Protein AF-A0A6N8SE47-F1 (afdb_monomer)

Foldseek 3Di:
DVVVVVVVVVVVVVVVVVVCCCVLPVVQLCVQLVVLLVVLCVVLPVPQDPVLSVLLSVLLSLLLNLLLCQQQDPDPVSVVVSVVVVVVSLVVVVVVVVVPDDPVVLVVLVVVLVVVVVPDPDPVNVVSVVVNVCVVVSVVVSSVSSVVSSNSSSNSSNVSNNVVNVVVVVVVVVVVVVVVCCVPPVVLVVVQVVCVVVVHDRPPPVPPPPPPPPPPDDDD

pLDDT: mean 82.0, std 12.65, range [51.78, 97.0]

Structure (mmCIF, N/CA/C/O backbone):
data_AF-A0A6N8SE47-F1
#
_entry.id   AF-A0A6N8SE47-F1
#
loop_
_atom_site.group_PDB
_atom_site.id
_atom_site.type_symbol
_atom_site.label_atom_id
_atom_site.label_alt_id
_atom_site.label_comp_id
_atom_site.label_asym_id
_atom_site.label_entity_id
_atom_site.label_seq_id
_atom_site.pdbx_PDB_ins_code
_atom_site.Cartn_x
_atom_site.Cartn_y
_atom_site.Cartn_z
_atom_site.occupancy
_atom_site.B_iso_or_equiv
_atom_site.auth_seq_id
_atom_site.auth_comp_id
_atom_site.auth_asym_id
_atom_site.auth_atom_id
_atom_site.pdbx_PDB_model_num
ATOM 1 N N . MET A 1 1 ? -10.842 -2.106 -44.812 1.00 69.75 1 MET A N 1
ATOM 2 C CA . MET A 1 1 ? -10.343 -3.120 -43.854 1.00 69.75 1 MET A CA 1
ATOM 3 C C . MET A 1 1 ? -9.525 -2.522 -42.703 1.00 69.75 1 MET A C 1
ATOM 5 O O . MET A 1 1 ? -9.691 -3.008 -41.597 1.00 69.75 1 MET A O 1
ATOM 9 N N . GLY A 1 2 ? -8.744 -1.445 -42.889 1.00 84.25 2 GLY A N 1
ATOM 10 C CA . GLY A 1 2 ? -7.899 -0.879 -41.813 1.00 84.25 2 GLY A CA 1
ATOM 11 C C . GLY A 1 2 ? -8.610 -0.275 -40.585 1.00 84.25 2 GLY A C 1
ATOM 12 O O . GLY A 1 2 ? -8.039 -0.243 -39.502 1.00 84.25 2 GLY A O 1
ATOM 13 N N . ALA A 1 3 ? -9.867 0.170 -40.702 1.00 84.25 3 ALA A N 1
ATOM 14 C CA . ALA A 1 3 ? -10.599 0.722 -39.553 1.00 84.25 3 ALA A CA 1
ATOM 15 C C . ALA A 1 3 ? -10.994 -0.354 -38.521 1.00 84.25 3 ALA A C 1
ATOM 17 O O . ALA A 1 3 ? -11.006 -0.093 -37.323 1.00 84.25 3 ALA A O 1
ATOM 18 N N . VAL A 1 4 ? -11.282 -1.578 -38.978 1.00 88.44 4 VAL A N 1
ATOM 19 C CA . VAL A 1 4 ? -11.679 -2.686 -38.094 1.00 88.44 4 VAL A CA 1
ATOM 20 C C . VAL A 1 4 ? -10.472 -3.218 -37.321 1.00 88.44 4 VAL A C 1
ATOM 22 O O . VAL A 1 4 ? -10.585 -3.486 -36.129 1.00 88.44 4 VAL A O 1
ATOM 25 N N . THR A 1 5 ? -9.301 -3.306 -37.959 1.00 92.19 5 THR A N 1
ATOM 26 C CA . THR A 1 5 ? -8.062 -3.734 -37.292 1.00 92.19 5 THR A CA 1
ATOM 27 C C . THR A 1 5 ? -7.628 -2.743 -36.211 1.00 92.19 5 THR A C 1
ATOM 29 O O . THR A 1 5 ? -7.292 -3.170 -35.113 1.00 92.19 5 THR A O 1
ATOM 32 N N . SER A 1 6 ? -7.755 -1.433 -36.455 1.00 91.81 6 SER A N 1
ATOM 33 C CA . SER A 1 6 ? -7.423 -0.399 -35.461 1.00 91.81 6 SER A CA 1
ATOM 34 C C . SER A 1 6 ? -8.305 -0.457 -34.202 1.00 91.81 6 SER A C 1
ATOM 36 O O . SER A 1 6 ? -7.800 -0.315 -33.089 1.00 91.81 6 SER A O 1
ATOM 38 N N . ILE A 1 7 ? -9.610 -0.723 -34.348 1.00 91.19 7 ILE A N 1
ATOM 39 C CA . ILE A 1 7 ? -10.525 -0.864 -33.199 1.00 91.19 7 ILE A CA 1
ATOM 40 C C . ILE A 1 7 ? -10.167 -2.103 -32.368 1.00 91.19 7 ILE A C 1
ATOM 42 O O . ILE A 1 7 ? -10.170 -2.048 -31.138 1.00 91.19 7 ILE A O 1
ATOM 46 N N . ILE A 1 8 ? -9.836 -3.212 -33.033 1.00 90.94 8 ILE A N 1
ATOM 47 C CA . ILE A 1 8 ? -9.448 -4.457 -32.363 1.00 90.94 8 ILE A CA 1
ATOM 48 C C . ILE A 1 8 ? -8.118 -4.274 -31.614 1.00 90.94 8 ILE A C 1
ATOM 50 O O . ILE A 1 8 ? -8.021 -4.670 -30.454 1.00 90.94 8 ILE A O 1
ATOM 54 N N . GLU A 1 9 ? -7.123 -3.614 -32.213 1.00 91.56 9 GLU A N 1
ATOM 55 C CA . GLU A 1 9 ? -5.844 -3.294 -31.556 1.00 91.56 9 GLU A CA 1
ATOM 56 C C . GLU A 1 9 ? -6.026 -2.396 -30.326 1.00 91.56 9 GLU A C 1
ATOM 58 O O . GLU A 1 9 ? -5.458 -2.675 -29.269 1.00 91.56 9 GLU A O 1
ATOM 63 N N . MET A 1 10 ? -6.875 -1.366 -30.419 1.00 91.62 10 MET A N 1
ATOM 64 C CA . MET A 1 10 ? -7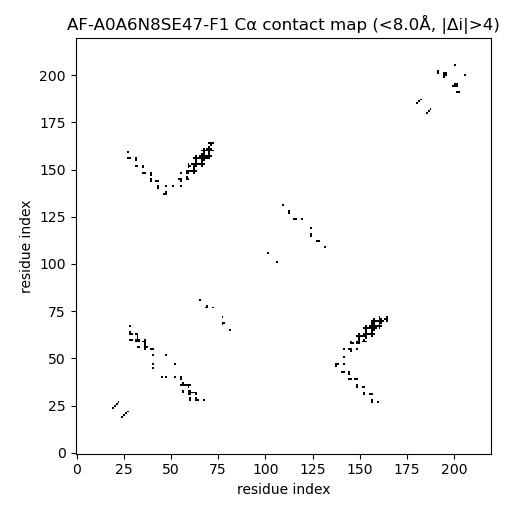.171 -0.480 -29.290 1.00 91.62 10 MET A CA 1
ATOM 65 C C . MET A 1 10 ? -7.869 -1.228 -28.143 1.00 91.62 10 MET A C 1
ATOM 67 O O . MET A 1 10 ? -7.509 -1.048 -26.978 1.00 91.62 10 MET A O 1
ATOM 71 N N . ALA A 1 11 ? -8.826 -2.106 -28.461 1.00 91.81 11 ALA A N 1
ATOM 72 C CA . ALA A 1 11 ? -9.521 -2.921 -27.466 1.00 91.81 11 ALA A CA 1
ATOM 73 C C . ALA A 1 11 ? -8.579 -3.924 -26.773 1.00 91.81 11 ALA A C 1
ATOM 75 O O . ALA A 1 11 ? -8.633 -4.077 -25.550 1.00 91.81 11 ALA A O 1
ATOM 76 N N . MET A 1 12 ? -7.683 -4.571 -27.529 1.00 92.81 12 MET A N 1
ATOM 77 C CA . MET A 1 12 ? -6.687 -5.496 -26.974 1.00 92.81 12 MET A CA 1
ATOM 78 C C . MET A 1 12 ? -5.664 -4.773 -26.087 1.00 92.81 12 MET A C 1
ATOM 80 O O . MET A 1 12 ? -5.365 -5.250 -24.990 1.00 92.81 12 MET A O 1
ATOM 84 N N . GLY A 1 13 ? -5.180 -3.601 -26.514 1.00 91.81 13 GLY A N 1
ATOM 85 C CA . GLY A 1 13 ? -4.266 -2.777 -25.721 1.00 91.81 13 GLY A CA 1
ATOM 86 C C . GLY A 1 13 ? -4.893 -2.333 -24.398 1.00 91.81 13 GLY A C 1
ATOM 87 O O . GLY A 1 13 ? -4.301 -2.514 -23.333 1.00 91.81 13 GLY A O 1
ATOM 88 N N . PHE A 1 14 ? -6.133 -1.835 -24.439 1.00 94.25 14 PHE A N 1
ATOM 89 C CA . PHE A 1 14 ? -6.861 -1.436 -23.233 1.00 94.25 14 PHE A CA 1
ATOM 90 C C . PHE A 1 14 ? -7.034 -2.598 -22.244 1.00 94.25 14 PHE A C 1
ATOM 92 O O . PHE A 1 14 ? -6.773 -2.433 -21.051 1.00 94.25 14 PHE A O 1
ATOM 99 N N . GLY A 1 15 ? -7.411 -3.786 -22.732 1.00 92.25 15 GLY A N 1
ATOM 100 C CA . GLY A 1 15 ? -7.564 -4.976 -21.893 1.00 92.25 15 GLY A CA 1
ATOM 101 C C . GLY A 1 15 ? -6.274 -5.360 -21.161 1.00 92.25 15 GLY A C 1
ATOM 102 O O . GLY A 1 15 ? -6.310 -5.669 -19.969 1.00 92.25 15 GLY A O 1
ATOM 103 N N . HIS A 1 16 ? -5.125 -5.274 -21.835 1.00 93.19 16 HIS A N 1
ATOM 104 C CA . HIS A 1 16 ? -3.832 -5.573 -21.223 1.00 93.19 16 HIS A CA 1
ATOM 105 C C . HIS A 1 16 ? -3.448 -4.558 -20.134 1.00 93.19 16 HIS A C 1
ATOM 107 O O . HIS A 1 16 ? -3.048 -4.955 -19.038 1.00 93.19 16 HIS A O 1
ATOM 113 N N . HIS A 1 17 ? -3.628 -3.257 -20.386 1.00 91.12 17 HIS A N 1
ATOM 114 C CA . HIS A 1 17 ? -3.358 -2.213 -19.389 1.00 91.12 17 HIS A CA 1
ATOM 115 C C . HIS A 1 17 ? -4.287 -2.309 -18.175 1.00 91.12 17 HIS A C 1
ATOM 117 O O . HIS A 1 17 ? -3.843 -2.146 -17.035 1.00 91.12 17 HIS A O 1
ATOM 123 N N . LEU A 1 18 ? -5.564 -2.627 -18.397 1.00 92.69 18 LEU A N 1
ATOM 124 C CA . LEU A 1 18 ? -6.526 -2.819 -17.318 1.00 92.69 18 LEU A CA 1
ATOM 125 C C . LEU A 1 18 ? -6.151 -4.030 -16.456 1.00 92.69 18 LEU A C 1
ATOM 127 O O . LEU A 1 18 ? -6.065 -3.908 -15.238 1.00 92.69 18 LEU A O 1
ATOM 131 N N . MET A 1 19 ? -5.867 -5.178 -17.074 1.00 93.50 19 MET A N 1
ATOM 132 C CA . MET A 1 19 ? -5.462 -6.382 -16.344 1.00 93.50 19 MET A CA 1
ATOM 133 C C . MET A 1 19 ? -4.156 -6.152 -15.585 1.00 93.50 19 MET A C 1
ATOM 135 O O . MET A 1 19 ? -4.075 -6.450 -14.398 1.00 93.50 19 MET A O 1
ATOM 139 N N . SER A 1 20 ? -3.160 -5.543 -16.224 1.00 90.25 20 SER A N 1
ATOM 140 C CA . SER A 1 20 ? -1.891 -5.208 -15.578 1.00 90.25 20 SER A CA 1
ATOM 141 C C . SER A 1 20 ? -2.097 -4.283 -14.369 1.00 90.25 20 SER A C 1
ATOM 143 O O . SER A 1 20 ? -1.653 -4.594 -13.267 1.00 90.25 20 SER A O 1
ATOM 145 N N . SER A 1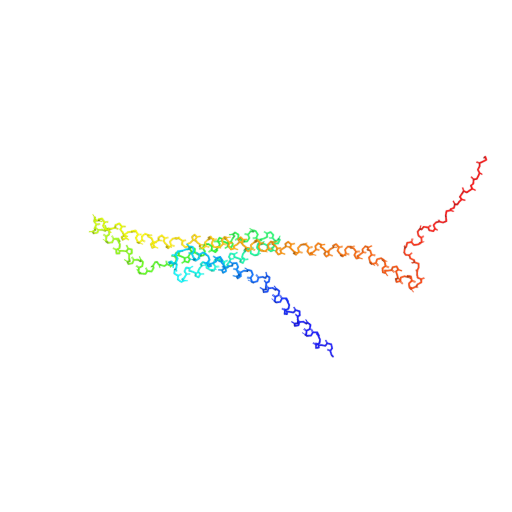 21 ? -2.867 -3.199 -14.512 1.00 87.75 21 SER A N 1
ATOM 146 C CA . SER A 1 21 ? -3.135 -2.285 -13.390 1.00 87.75 21 SER A CA 1
ATOM 147 C C . SER A 1 21 ? -3.929 -2.941 -12.251 1.00 87.75 21 SER A C 1
ATOM 149 O O . SER A 1 21 ? -3.653 -2.680 -11.078 1.00 87.75 21 SER A O 1
ATOM 151 N N . LEU A 1 22 ? -4.857 -3.849 -12.564 1.00 91.81 22 LEU A N 1
ATOM 152 C CA . LEU A 1 22 ? -5.600 -4.615 -11.564 1.00 91.81 22 LEU A CA 1
ATOM 153 C C . LEU A 1 22 ? -4.685 -5.584 -10.792 1.00 91.81 22 LEU A C 1
ATOM 155 O O . LEU A 1 22 ? -4.727 -5.620 -9.563 1.00 91.81 22 LEU A O 1
ATOM 159 N N . PHE A 1 23 ? -3.844 -6.351 -11.493 1.00 93.00 23 PHE A N 1
ATOM 160 C CA . PHE A 1 23 ? -2.990 -7.374 -10.880 1.00 93.00 23 PHE A CA 1
ATOM 161 C C . PHE A 1 23 ? -1.761 -6.797 -10.174 1.00 93.00 23 PHE A C 1
ATOM 163 O O . PHE A 1 23 ? -1.394 -7.287 -9.111 1.00 93.00 23 PHE A O 1
ATOM 170 N N . PHE A 1 24 ? -1.136 -5.753 -10.714 1.00 87.19 24 PHE A N 1
ATOM 171 C CA . PHE A 1 24 ? 0.042 -5.144 -10.090 1.00 87.19 24 PHE A CA 1
ATOM 172 C C . PHE A 1 24 ? -0.317 -4.046 -9.083 1.00 87.19 24 PHE A C 1
ATOM 174 O O . PHE A 1 24 ? 0.442 -3.801 -8.151 1.00 87.19 24 PHE A O 1
ATOM 181 N N . GLY A 1 25 ? -1.480 -3.404 -9.229 1.00 88.44 25 GLY A N 1
ATOM 182 C CA . GLY A 1 25 ? -1.944 -2.355 -8.319 1.00 88.44 25 GLY A CA 1
ATOM 183 C C . GLY A 1 25 ? -2.896 -2.866 -7.239 1.00 88.44 25 GLY A C 1
ATOM 184 O O . GLY A 1 25 ? -2.591 -2.805 -6.051 1.00 88.44 25 GLY A O 1
ATOM 185 N N . LEU A 1 26 ? -4.071 -3.361 -7.636 1.00 92.44 26 LEU A N 1
ATOM 186 C CA . LEU A 1 26 ? -5.162 -3.662 -6.700 1.00 92.44 26 LEU A CA 1
ATOM 187 C C . LEU A 1 26 ? -4.959 -4.980 -5.942 1.00 92.44 26 LEU A C 1
ATOM 189 O O . LEU A 1 26 ? -5.190 -5.036 -4.734 1.00 92.44 26 LEU A O 1
ATOM 193 N N . LEU A 1 27 ? -4.527 -6.038 -6.632 1.00 94.56 27 LEU A N 1
ATOM 194 C CA . LEU A 1 27 ? -4.321 -7.360 -6.037 1.00 94.56 27 LEU A CA 1
ATOM 195 C C . LEU A 1 27 ? -3.431 -7.329 -4.777 1.00 94.56 27 LEU A C 1
ATOM 197 O O . LEU A 1 27 ? -3.880 -7.844 -3.752 1.00 94.56 27 LEU A O 1
ATOM 201 N N . PRO A 1 28 ? -2.223 -6.725 -4.774 1.00 93.44 28 PRO A N 1
ATOM 202 C CA . PRO A 1 28 ? -1.386 -6.697 -3.575 1.00 93.44 28 PRO A CA 1
ATOM 203 C C . PRO A 1 28 ? -2.048 -5.934 -2.424 1.00 93.44 28 PRO A C 1
ATOM 205 O O . PRO A 1 28 ? -1.946 -6.372 -1.282 1.00 93.44 28 PRO A O 1
ATOM 208 N N . ILE A 1 29 ? -2.786 -4.852 -2.702 1.00 94.44 29 ILE A N 1
ATOM 209 C CA . ILE A 1 29 ? -3.534 -4.109 -1.674 1.00 94.44 29 ILE A CA 1
ATOM 210 C C . ILE A 1 29 ? -4.568 -5.018 -1.014 1.00 94.44 29 ILE A C 1
ATOM 212 O O . ILE A 1 29 ? -4.652 -5.070 0.212 1.00 94.44 29 ILE A O 1
ATOM 216 N N . VAL A 1 30 ? -5.341 -5.748 -1.821 1.00 95.56 30 VAL A N 1
ATOM 217 C CA . VAL A 1 30 ? -6.377 -6.659 -1.326 1.00 95.56 30 VAL A CA 1
ATOM 218 C C . VAL A 1 30 ? -5.747 -7.804 -0.536 1.00 95.56 30 VAL A C 1
ATOM 220 O O . VAL A 1 30 ? -6.193 -8.089 0.571 1.00 95.56 30 VAL A O 1
ATOM 223 N N . VAL A 1 31 ? -4.684 -8.424 -1.051 1.00 96.75 31 VAL A N 1
ATOM 224 C CA . VAL A 1 31 ? -4.007 -9.544 -0.382 1.00 96.75 31 VAL A CA 1
ATOM 225 C C . VAL A 1 31 ? -3.391 -9.099 0.944 1.00 96.75 31 VAL A C 1
ATOM 227 O O . VAL A 1 31 ? -3.659 -9.719 1.972 1.00 96.75 31 VAL A O 1
ATOM 230 N N . ILE A 1 32 ? -2.618 -8.011 0.960 1.00 94.75 32 ILE A N 1
ATOM 231 C CA . ILE A 1 32 ? -1.961 -7.491 2.169 1.00 94.75 32 ILE A CA 1
ATOM 232 C C . ILE A 1 32 ? -3.011 -7.010 3.177 1.00 94.75 32 ILE A C 1
ATOM 234 O O . ILE A 1 32 ? -2.978 -7.406 4.343 1.00 94.75 32 ILE A O 1
ATOM 238 N N . GLY A 1 33 ? -3.976 -6.205 2.723 1.00 93.75 33 GLY A N 1
ATOM 239 C CA . GLY A 1 33 ? -5.024 -5.634 3.564 1.00 93.75 33 GLY A CA 1
ATOM 240 C C . GLY A 1 33 ? -5.917 -6.697 4.203 1.00 93.75 33 GLY A C 1
ATOM 241 O O . GLY A 1 33 ? -6.150 -6.650 5.410 1.00 93.75 33 GLY A O 1
ATOM 242 N N . LEU A 1 34 ? -6.372 -7.695 3.437 1.00 95.62 34 LEU A N 1
ATOM 243 C CA . LEU A 1 34 ? -7.190 -8.783 3.981 1.00 95.62 34 LEU A CA 1
ATOM 244 C C . LEU A 1 34 ? -6.388 -9.704 4.901 1.00 95.62 34 LEU A C 1
ATOM 246 O O . LEU A 1 34 ? -6.903 -10.087 5.948 1.00 95.62 34 LEU A O 1
ATOM 250 N N . SER A 1 35 ? -5.136 -10.027 4.563 1.00 96.38 35 SER A N 1
ATOM 251 C CA . SER A 1 35 ? -4.297 -10.902 5.397 1.00 96.38 35 SER A CA 1
ATOM 252 C C . SER A 1 35 ? -4.015 -10.275 6.761 1.00 96.38 35 SER A C 1
ATOM 254 O O . SER A 1 35 ? -4.169 -10.923 7.797 1.00 96.38 35 SER A O 1
ATOM 256 N N . ILE A 1 36 ? -3.650 -8.991 6.773 1.00 94.50 36 ILE A N 1
ATOM 257 C CA . ILE A 1 36 ? -3.326 -8.265 8.005 1.00 94.50 36 ILE A CA 1
ATOM 258 C C . ILE A 1 36 ? -4.592 -7.918 8.780 1.00 94.50 36 ILE A C 1
ATOM 260 O O . ILE A 1 36 ? -4.606 -8.065 9.999 1.00 94.50 36 ILE A O 1
ATOM 264 N N . GLY A 1 37 ? -5.673 -7.530 8.099 1.00 93.19 37 GLY A N 1
ATOM 265 C CA . GLY A 1 37 ? -6.972 -7.313 8.732 1.00 93.19 37 GLY A CA 1
ATOM 266 C C . GLY A 1 37 ? -7.485 -8.580 9.417 1.00 93.19 37 GLY A C 1
ATOM 267 O O . GLY A 1 37 ? -7.883 -8.539 10.580 1.00 93.19 37 GLY A O 1
ATOM 268 N N . TRP A 1 38 ? -7.400 -9.728 8.740 1.00 94.44 38 TRP A N 1
ATOM 269 C CA . TRP A 1 38 ? -7.762 -11.024 9.312 1.00 94.44 38 TRP A CA 1
ATOM 270 C C . TRP A 1 38 ? -6.904 -11.377 10.533 1.00 94.44 38 TRP A C 1
ATOM 272 O O . TRP A 1 38 ? -7.450 -11.754 11.574 1.00 94.44 38 TRP A O 1
ATOM 282 N N . LEU A 1 39 ? -5.582 -11.198 10.442 1.00 93.38 39 LEU A N 1
ATOM 283 C CA . LEU A 1 39 ? -4.663 -11.440 11.556 1.00 93.38 39 LEU A CA 1
ATOM 284 C C . LEU A 1 39 ? -4.964 -10.522 12.750 1.00 93.38 39 LEU A C 1
ATOM 286 O O . LEU A 1 39 ? -5.047 -10.997 13.881 1.00 93.38 39 LEU A O 1
ATOM 290 N N . ALA A 1 40 ? -5.189 -9.230 12.508 1.00 90.44 40 ALA A N 1
ATOM 291 C CA . ALA A 1 40 ? -5.509 -8.254 13.545 1.00 90.44 40 ALA A CA 1
ATOM 292 C C . ALA A 1 40 ? -6.838 -8.571 14.247 1.00 90.44 40 ALA A C 1
ATOM 294 O O . ALA A 1 40 ? -6.913 -8.504 15.471 1.00 90.44 40 ALA A O 1
ATOM 295 N N . ILE A 1 41 ? -7.865 -9.000 13.503 1.00 90.31 41 ILE A N 1
ATOM 296 C CA . ILE A 1 41 ? -9.143 -9.454 14.078 1.00 90.31 41 ILE A CA 1
ATOM 297 C C . ILE A 1 41 ? -8.943 -10.694 14.961 1.00 90.31 41 ILE A C 1
ATOM 299 O O . ILE A 1 41 ? -9.542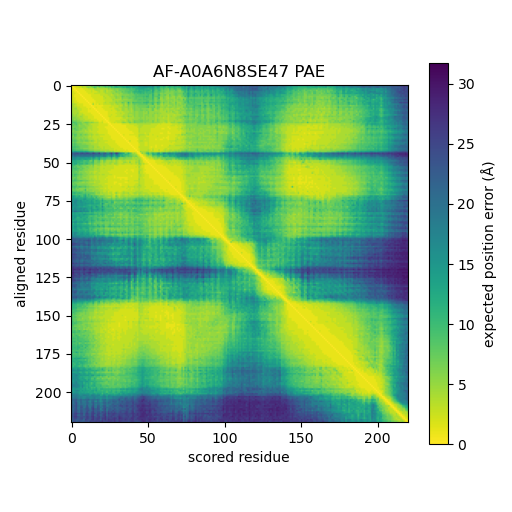 -10.796 16.031 1.00 90.31 41 ILE A O 1
ATOM 303 N N . ARG A 1 42 ? -8.097 -11.640 14.532 1.00 90.12 42 ARG A N 1
ATOM 304 C CA . ARG A 1 42 ? -7.752 -12.839 15.313 1.00 90.12 42 ARG A CA 1
ATOM 305 C C . ARG A 1 42 ? -7.009 -12.492 16.603 1.00 90.12 42 ARG A C 1
ATOM 307 O O . ARG A 1 42 ? -7.294 -13.095 17.634 1.00 90.12 42 ARG A O 1
ATOM 314 N N . LEU A 1 43 ? -6.078 -11.540 16.539 1.00 86.38 43 LEU A N 1
ATOM 315 C CA . LEU A 1 43 ? -5.288 -11.085 17.686 1.00 86.38 43 LEU A CA 1
ATOM 316 C C . LEU A 1 43 ? -6.105 -10.235 18.666 1.00 86.38 43 LEU A C 1
ATOM 318 O O . LEU A 1 43 ? -5.866 -10.316 19.865 1.00 86.38 43 LEU A O 1
ATOM 322 N N . ALA A 1 44 ? -7.124 -9.513 18.193 1.00 82.62 44 ALA A N 1
ATOM 323 C CA . ALA A 1 44 ? -8.083 -8.781 19.028 1.00 82.62 44 ALA A CA 1
ATOM 324 C C . ALA A 1 44 ? -9.078 -9.694 19.795 1.00 82.62 44 ALA A C 1
ATOM 326 O O . ALA A 1 44 ? -10.148 -9.254 20.207 1.00 82.62 44 ALA A O 1
ATOM 327 N N . ALA A 1 45 ? -8.731 -10.973 19.984 1.00 62.12 45 ALA A N 1
ATOM 328 C CA . ALA A 1 45 ? -9.357 -11.916 20.912 1.00 62.12 45 ALA A CA 1
ATOM 329 C C . ALA A 1 45 ? -10.881 -12.121 20.769 1.00 62.12 45 ALA A C 1
ATOM 331 O O . ALA A 1 45 ? -11.587 -12.275 21.760 1.00 62.12 45 ALA A O 1
ATOM 332 N N . GLY A 1 46 ? -11.406 -12.175 19.538 1.00 61.91 46 GLY A N 1
ATOM 333 C CA . GLY A 1 46 ? -12.742 -12.722 19.223 1.00 61.91 46 GLY A CA 1
ATOM 334 C C . GLY A 1 46 ? -13.962 -11.885 19.644 1.00 61.91 46 GLY A C 1
ATOM 335 O O . GLY A 1 46 ? -15.003 -11.986 18.990 1.00 61.91 46 GLY A O 1
ATOM 336 N N . ASN A 1 47 ? -13.823 -11.011 20.642 1.00 68.44 47 ASN A N 1
ATOM 337 C CA . ASN A 1 47 ? -14.901 -10.182 21.193 1.00 68.44 47 ASN A CA 1
ATOM 338 C C . ASN A 1 47 ? -15.156 -8.885 20.413 1.00 68.44 47 ASN A C 1
ATOM 340 O O . ASN A 1 47 ? -16.083 -8.149 20.737 1.00 68.44 47 ASN A O 1
ATOM 344 N N . ALA A 1 48 ? -14.375 -8.613 19.366 1.00 71.31 48 ALA A N 1
ATOM 345 C CA . ALA A 1 48 ? -14.622 -7.484 18.478 1.00 71.31 48 ALA A CA 1
ATOM 346 C C . ALA A 1 48 ? -16.012 -7.608 17.830 1.00 71.31 48 ALA A C 1
ATOM 348 O O . ALA A 1 48 ? -16.312 -8.620 17.175 1.00 71.31 48 ALA A O 1
ATOM 349 N N . GLY A 1 49 ? -16.837 -6.571 17.982 1.00 79.31 49 GLY A N 1
ATOM 350 C CA . GLY A 1 49 ? -18.141 -6.479 17.340 1.00 79.31 49 GLY A CA 1
ATOM 351 C C . GLY A 1 49 ? -18.020 -6.421 15.815 1.00 79.31 49 GLY A C 1
ATOM 352 O O . GLY A 1 49 ? -16.942 -6.230 15.248 1.00 79.31 49 GLY A O 1
ATOM 353 N N . ILE A 1 50 ? -19.142 -6.576 15.106 1.00 81.25 50 ILE A N 1
ATOM 354 C CA . ILE A 1 50 ? -19.160 -6.507 13.631 1.00 81.25 50 ILE A CA 1
ATOM 355 C C . ILE A 1 50 ? -18.616 -5.157 13.133 1.00 81.25 50 ILE A C 1
ATOM 357 O O . ILE A 1 50 ? -17.920 -5.117 12.117 1.00 81.25 50 ILE A O 1
ATOM 361 N N . VAL A 1 51 ? -18.915 -4.067 13.846 1.00 80.31 51 VAL A N 1
ATOM 362 C CA . VAL A 1 51 ? -18.447 -2.712 13.513 1.00 80.31 51 VAL A CA 1
ATOM 363 C C . VAL A 1 51 ? -16.928 -2.610 13.674 1.00 80.31 51 VAL A C 1
ATOM 365 O O . VAL A 1 51 ? -16.250 -2.203 12.730 1.00 80.31 51 VAL A O 1
ATOM 368 N N . ASP A 1 52 ? -16.380 -3.100 14.787 1.00 83.56 52 ASP A N 1
ATOM 369 C CA . ASP A 1 52 ? -14.938 -3.086 15.071 1.00 83.56 52 ASP A CA 1
ATOM 370 C C . ASP A 1 52 ? -14.144 -3.869 14.021 1.00 83.56 52 ASP A C 1
ATOM 372 O O . ASP A 1 52 ? -13.135 -3.398 13.498 1.00 83.56 52 ASP A O 1
ATOM 376 N N . ARG A 1 53 ? -14.635 -5.055 13.635 1.00 88.56 53 ARG A N 1
ATOM 377 C CA . ARG A 1 53 ? -14.000 -5.881 12.594 1.00 88.56 53 ARG A CA 1
ATOM 378 C C . ARG A 1 53 ? -13.952 -5.157 11.249 1.00 88.56 53 ARG A C 1
ATOM 380 O O . ARG A 1 53 ? -12.943 -5.231 10.543 1.00 88.56 53 ARG A O 1
ATOM 387 N N . ARG A 1 54 ? -15.025 -4.442 10.891 1.00 89.25 54 ARG A N 1
ATOM 388 C CA . ARG A 1 54 ? -15.076 -3.633 9.663 1.00 89.25 54 ARG A CA 1
ATOM 389 C C . ARG A 1 54 ? -14.102 -2.463 9.735 1.00 89.25 54 ARG A C 1
ATOM 391 O O . ARG A 1 54 ? -13.400 -2.230 8.756 1.00 89.25 54 ARG A O 1
ATOM 398 N N . ALA A 1 55 ? -14.016 -1.788 10.880 1.00 86.62 55 ALA A N 1
ATOM 399 C CA . ALA A 1 55 ? -13.062 -0.707 11.093 1.00 86.62 55 ALA A CA 1
ATOM 400 C C . ALA A 1 55 ? -11.615 -1.204 10.947 1.00 86.62 55 ALA A C 1
ATOM 402 O O . ALA A 1 55 ? -10.876 -0.663 10.130 1.00 86.62 55 ALA A O 1
ATOM 403 N N . ILE A 1 56 ? -11.231 -2.282 11.644 1.00 89.88 56 ILE A N 1
ATOM 404 C CA . ILE A 1 56 ? -9.886 -2.887 11.558 1.00 89.88 56 ILE A CA 1
ATOM 405 C C . ILE A 1 56 ? -9.546 -3.284 10.115 1.00 89.88 56 ILE A C 1
ATOM 407 O O . ILE A 1 56 ? -8.443 -3.022 9.637 1.00 89.88 56 ILE A O 1
ATOM 411 N N . THR A 1 57 ? -10.498 -3.877 9.391 1.00 91.06 57 THR A N 1
ATOM 412 C CA . THR A 1 57 ? -10.285 -4.249 7.984 1.00 91.06 57 THR A CA 1
ATOM 413 C C . THR A 1 57 ? -10.100 -3.014 7.103 1.00 91.06 57 THR A C 1
ATOM 415 O O . THR A 1 57 ? -9.192 -2.983 6.276 1.00 91.06 57 THR A O 1
ATOM 418 N N . ALA A 1 58 ? -10.917 -1.973 7.295 1.00 90.69 58 ALA A N 1
ATOM 419 C CA . ALA A 1 58 ? -10.779 -0.717 6.565 1.00 90.69 58 ALA A CA 1
ATOM 420 C C . ALA A 1 58 ? -9.416 -0.060 6.836 1.00 90.69 58 ALA A C 1
ATOM 422 O O . ALA A 1 58 ? -8.758 0.374 5.896 1.00 90.69 58 ALA A O 1
ATOM 423 N N . PHE A 1 59 ? -8.949 -0.067 8.088 1.00 89.56 59 PHE A N 1
ATOM 424 C CA . PHE A 1 59 ? -7.604 0.382 8.449 1.00 89.56 59 PHE A CA 1
ATOM 425 C C . PHE A 1 59 ? -6.516 -0.403 7.725 1.00 89.56 59 PHE A C 1
ATOM 427 O O . PHE A 1 59 ? -5.616 0.201 7.151 1.00 89.56 59 PHE A O 1
ATOM 434 N N . ALA A 1 60 ? -6.601 -1.732 7.711 1.00 93.88 60 ALA A N 1
ATOM 435 C CA . ALA A 1 60 ? -5.623 -2.556 7.015 1.00 93.88 60 ALA A CA 1
ATOM 436 C C . ALA A 1 60 ? -5.603 -2.259 5.503 1.00 93.88 60 ALA A C 1
ATOM 438 O O . ALA A 1 60 ? -4.531 -2.141 4.916 1.00 93.88 60 ALA A O 1
ATOM 439 N N . VAL A 1 61 ? -6.764 -2.060 4.868 1.00 93.19 61 VAL A N 1
ATOM 440 C CA . VAL A 1 61 ? -6.849 -1.714 3.435 1.00 93.19 61 VAL A CA 1
ATOM 441 C C . VAL A 1 61 ? -6.299 -0.313 3.153 1.00 93.19 61 VAL A C 1
ATOM 443 O O . VAL A 1 61 ? -5.519 -0.138 2.214 1.00 93.19 61 VAL A O 1
ATOM 446 N N . VAL A 1 62 ? -6.658 0.683 3.969 1.00 92.31 62 VAL A N 1
ATOM 447 C CA . VAL A 1 62 ? -6.125 2.052 3.851 1.00 92.31 62 VAL A CA 1
ATOM 448 C C . VAL A 1 62 ? -4.612 2.042 4.047 1.00 92.31 62 VAL A C 1
ATOM 450 O O . VAL A 1 62 ? -3.895 2.642 3.253 1.00 92.31 62 VAL A O 1
ATOM 453 N N . GLY A 1 63 ? -4.121 1.299 5.040 1.00 91.31 63 GLY A N 1
ATOM 454 C CA . GLY A 1 63 ? -2.698 1.109 5.302 1.00 91.31 63 GLY A CA 1
ATOM 455 C C . GLY A 1 63 ? -1.984 0.486 4.116 1.00 91.31 63 GLY A C 1
ATOM 456 O O . GLY A 1 63 ? -1.022 1.063 3.629 1.00 91.31 63 GLY A O 1
ATOM 457 N N . ALA A 1 64 ? -2.486 -0.633 3.591 1.00 94.56 64 ALA A N 1
ATOM 458 C CA . ALA A 1 64 ? -1.913 -1.295 2.420 1.00 94.56 64 ALA A CA 1
ATOM 459 C C . ALA A 1 64 ? -1.863 -0.370 1.194 1.00 94.56 64 ALA A C 1
ATOM 461 O O . ALA A 1 64 ? -0.842 -0.312 0.512 1.00 94.56 64 ALA A O 1
ATOM 462 N N . THR A 1 65 ? -2.932 0.395 0.949 1.00 92.06 65 THR A N 1
ATOM 463 C CA . THR A 1 65 ? -3.001 1.370 -0.153 1.00 92.06 65 THR A CA 1
ATOM 464 C C . THR A 1 65 ? -1.954 2.468 0.018 1.00 92.06 65 THR A C 1
ATOM 466 O O . THR A 1 65 ? -1.185 2.757 -0.897 1.00 92.06 65 THR A O 1
ATOM 469 N N . ALA A 1 66 ? -1.897 3.056 1.212 1.00 90.94 66 ALA A N 1
ATOM 470 C CA . ALA A 1 66 ? -0.981 4.136 1.541 1.00 90.94 66 ALA A CA 1
ATOM 471 C C . ALA A 1 66 ? 0.483 3.661 1.475 1.00 90.94 66 ALA A C 1
ATOM 473 O O . ALA A 1 66 ? 1.333 4.326 0.884 1.00 90.94 66 ALA A O 1
ATOM 474 N N . GLY A 1 67 ? 0.754 2.463 1.994 1.00 90.81 67 GLY A N 1
ATOM 475 C CA . GLY A 1 67 ? 2.037 1.782 1.894 1.00 90.81 67 GLY A CA 1
ATOM 476 C C . GLY A 1 67 ? 2.458 1.546 0.451 1.00 90.81 67 GLY A C 1
ATOM 477 O O . GLY A 1 67 ? 3.573 1.903 0.080 1.00 90.81 67 GLY A O 1
ATOM 478 N N . LEU A 1 68 ? 1.566 1.007 -0.385 1.00 91.94 68 LEU A N 1
ATOM 479 C CA . LEU A 1 68 ? 1.862 0.773 -1.797 1.00 91.94 68 LEU A CA 1
ATOM 480 C C . LEU A 1 68 ? 2.248 2.074 -2.506 1.00 91.94 68 LEU A C 1
ATOM 482 O O . LEU A 1 68 ? 3.265 2.104 -3.193 1.00 91.94 68 LEU A O 1
ATOM 486 N N . MET A 1 69 ? 1.487 3.151 -2.283 1.00 90.62 69 MET A N 1
ATOM 487 C CA . MET A 1 69 ? 1.780 4.472 -2.846 1.00 90.62 69 MET A CA 1
ATOM 488 C C . MET A 1 69 ? 3.145 5.018 -2.404 1.00 90.62 69 MET A C 1
ATOM 490 O O . MET A 1 69 ? 3.843 5.627 -3.217 1.00 90.62 69 MET A O 1
ATOM 494 N N . ILE A 1 70 ? 3.547 4.791 -1.145 1.00 91.00 70 ILE A N 1
ATOM 495 C CA . ILE A 1 70 ? 4.899 5.131 -0.665 1.00 91.00 70 ILE A CA 1
ATOM 496 C C . ILE A 1 70 ? 5.946 4.329 -1.419 1.00 91.00 70 ILE A C 1
ATOM 498 O O . ILE A 1 70 ? 6.905 4.896 -1.936 1.00 91.00 70 ILE A O 1
ATOM 502 N N . GLY A 1 71 ? 5.778 3.008 -1.447 1.00 89.31 71 GLY A N 1
ATOM 503 C CA . GLY A 1 71 ? 6.778 2.110 -2.003 1.00 89.31 71 GLY A CA 1
ATOM 504 C C . GLY A 1 71 ? 6.991 2.340 -3.496 1.00 89.31 71 GLY A C 1
ATOM 505 O O . GLY A 1 71 ? 8.128 2.342 -3.964 1.00 89.31 71 GLY A O 1
ATOM 506 N N . SER A 1 72 ? 5.906 2.563 -4.241 1.00 90.38 72 SER A N 1
ATOM 507 C CA . SER A 1 72 ? 5.950 2.662 -5.699 1.00 90.38 72 SER A CA 1
ATOM 508 C C . SER A 1 72 ? 6.404 4.028 -6.211 1.00 90.38 72 SER A C 1
ATOM 510 O O . SER A 1 72 ? 6.777 4.141 -7.377 1.00 90.38 72 SER A O 1
ATOM 512 N N . SER A 1 73 ? 6.363 5.082 -5.391 1.00 89.38 73 SER A N 1
ATOM 513 C CA . SER A 1 73 ? 6.618 6.440 -5.870 1.00 89.38 73 SER A CA 1
ATOM 514 C C . SER A 1 73 ? 8.031 6.943 -5.589 1.00 89.38 73 SER A C 1
ATOM 516 O O . SER A 1 73 ? 8.678 6.579 -4.609 1.00 89.38 73 SER A O 1
ATOM 518 N N . ARG A 1 74 ? 8.510 7.823 -6.473 1.00 84.56 74 ARG A N 1
ATOM 519 C CA . ARG A 1 74 ? 9.727 8.635 -6.295 1.00 84.56 74 ARG A CA 1
ATOM 520 C C . ARG A 1 74 ? 9.410 10.066 -5.850 1.00 84.56 74 ARG A C 1
ATOM 522 O O . ARG A 1 74 ? 10.315 10.877 -5.686 1.00 84.56 74 ARG A O 1
ATOM 529 N N . SER A 1 75 ? 8.127 10.404 -5.717 1.00 87.50 75 SER A N 1
ATOM 530 C CA . SER A 1 75 ? 7.714 11.781 -5.478 1.00 87.50 75 SER A CA 1
ATOM 531 C C . SER A 1 75 ? 7.939 12.194 -4.018 1.00 87.50 75 SER A C 1
ATOM 533 O O . SER A 1 75 ? 7.357 11.572 -3.122 1.00 87.50 75 SER A O 1
ATOM 535 N N . PRO A 1 76 ? 8.688 13.283 -3.751 1.00 81.19 76 PRO A N 1
ATOM 536 C CA . PRO A 1 76 ? 8.899 13.784 -2.394 1.00 81.19 76 PRO A CA 1
ATOM 537 C C . PRO A 1 76 ? 7.591 14.205 -1.706 1.00 81.19 76 PRO A C 1
ATOM 539 O O . PRO A 1 76 ? 7.502 14.170 -0.481 1.00 81.19 76 PRO A O 1
ATOM 542 N N . ILE A 1 77 ? 6.545 14.538 -2.477 1.00 81.81 77 ILE A N 1
ATOM 543 C CA . ILE A 1 77 ? 5.252 14.982 -1.936 1.00 81.81 77 ILE A CA 1
ATOM 544 C C . ILE A 1 77 ? 4.560 13.898 -1.104 1.00 81.81 77 ILE A C 1
ATOM 546 O O . ILE A 1 77 ? 3.848 14.200 -0.149 1.00 81.81 77 ILE A O 1
ATOM 550 N N . ILE A 1 78 ? 4.801 12.628 -1.431 1.00 81.81 78 ILE A N 1
ATOM 551 C CA . ILE A 1 78 ? 4.158 11.491 -0.769 1.00 81.81 78 ILE A CA 1
ATOM 552 C C . ILE A 1 78 ? 4.690 11.331 0.654 1.00 81.81 78 ILE A C 1
ATOM 554 O O . ILE A 1 78 ? 3.919 11.017 1.557 1.00 81.81 78 ILE A O 1
ATOM 558 N N . HIS A 1 79 ? 5.956 11.674 0.901 1.00 78.62 79 HIS A N 1
ATOM 559 C CA . HIS A 1 79 ? 6.525 11.661 2.250 1.00 78.62 79 HIS A CA 1
ATOM 560 C C . HIS A 1 79 ? 5.873 12.686 3.190 1.00 78.62 79 HIS A C 1
ATOM 562 O O . HIS A 1 79 ? 5.839 12.462 4.397 1.00 78.62 79 HIS A O 1
ATOM 568 N N . VAL A 1 80 ? 5.322 13.780 2.651 1.00 83.50 80 VAL A N 1
ATOM 569 C CA . VAL A 1 80 ? 4.639 14.827 3.432 1.00 83.50 80 VAL A CA 1
ATOM 570 C C . VAL A 1 80 ? 3.133 14.566 3.526 1.00 83.50 80 VAL A C 1
ATOM 572 O O . VAL A 1 80 ? 2.531 14.756 4.583 1.00 83.50 80 VAL A O 1
ATOM 575 N N . ALA A 1 81 ? 2.516 14.098 2.440 1.00 79.75 81 ALA A N 1
ATOM 576 C CA . ALA A 1 81 ? 1.076 13.867 2.377 1.00 79.75 81 ALA A CA 1
ATOM 577 C C . ALA A 1 81 ? 0.616 12.713 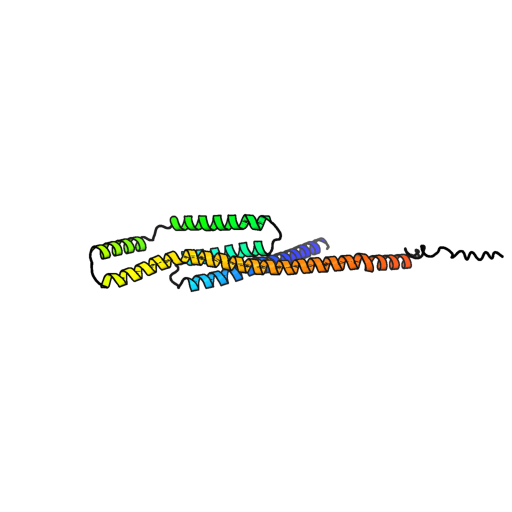3.282 1.00 79.75 81 ALA A C 1
ATOM 579 O O . ALA A 1 81 ? -0.483 12.761 3.832 1.00 79.75 81 ALA A O 1
ATOM 580 N N . LEU A 1 82 ? 1.444 11.684 3.472 1.00 76.88 82 LEU A N 1
ATOM 581 C CA . LEU A 1 82 ? 1.053 10.513 4.255 1.00 76.88 82 LEU A CA 1
ATOM 582 C C . LEU A 1 82 ? 0.925 10.741 5.755 1.00 76.88 82 LEU A C 1
ATOM 584 O O . LEU A 1 82 ? -0.100 10.336 6.298 1.00 76.88 82 LEU A O 1
ATOM 588 N N . PRO A 1 83 ? 1.885 11.379 6.446 1.00 81.56 83 PRO A N 1
ATOM 589 C CA . PRO A 1 83 ? 1.700 11.735 7.847 1.00 81.56 83 PRO A CA 1
ATOM 590 C C . PRO A 1 83 ? 0.431 12.566 8.062 1.00 81.56 83 PRO A C 1
ATOM 592 O O . PRO A 1 83 ? -0.306 12.325 9.018 1.00 81.56 83 PRO A O 1
ATOM 595 N N . ALA A 1 84 ? 0.123 13.485 7.138 1.00 83.88 84 ALA A N 1
ATOM 596 C CA . ALA A 1 84 ? -1.101 14.279 7.181 1.00 83.88 84 ALA A CA 1
ATOM 597 C C . ALA A 1 84 ? -2.358 13.410 7.003 1.00 83.88 84 ALA A C 1
ATOM 599 O O . ALA A 1 84 ? -3.300 13.532 7.784 1.00 83.88 84 ALA A O 1
ATOM 600 N N . LEU A 1 85 ? -2.357 12.489 6.033 1.00 81.50 85 LEU A N 1
ATOM 601 C CA . LEU A 1 85 ? -3.456 11.548 5.811 1.00 81.50 85 LEU A CA 1
ATOM 602 C C . LEU A 1 85 ? -3.660 10.622 7.019 1.00 81.50 85 LEU A C 1
ATOM 604 O O . LEU A 1 85 ? -4.785 10.451 7.477 1.00 81.50 85 LEU A O 1
ATOM 608 N N . LEU A 1 86 ? -2.584 10.060 7.574 1.00 79.94 86 LEU A N 1
ATOM 609 C CA . LEU A 1 86 ? -2.629 9.209 8.764 1.00 79.94 86 LEU A CA 1
ATOM 610 C C . LEU A 1 86 ? -3.162 9.972 9.975 1.00 79.94 86 LEU A C 1
ATOM 612 O O . LEU A 1 86 ? -3.984 9.436 10.716 1.00 79.94 86 LEU A O 1
ATOM 616 N N . THR A 1 87 ? -2.746 11.228 10.149 1.00 84.81 87 THR A N 1
ATOM 617 C CA . THR A 1 87 ? -3.276 12.104 11.200 1.00 84.81 87 THR A CA 1
ATOM 618 C C . THR A 1 87 ? -4.769 12.327 10.995 1.00 84.81 87 THR A C 1
ATOM 620 O O . THR A 1 87 ? -5.544 12.089 11.913 1.00 84.81 87 THR A O 1
ATOM 623 N N . LEU A 1 88 ? -5.197 12.679 9.778 1.00 84.94 88 LEU A N 1
ATOM 624 C CA . LEU A 1 88 ? -6.606 12.900 9.452 1.00 84.94 88 LEU A CA 1
ATOM 625 C C . LEU A 1 88 ? -7.456 11.653 9.709 1.00 84.94 88 LEU A C 1
ATOM 627 O O . LEU A 1 88 ? -8.509 11.753 10.332 1.00 84.94 88 LEU A O 1
ATOM 631 N N . VAL A 1 89 ? -6.993 10.480 9.273 1.00 81.88 89 VAL A N 1
ATOM 632 C CA . VAL A 1 89 ? -7.676 9.196 9.484 1.00 81.88 89 VAL A CA 1
ATOM 633 C C . VAL A 1 89 ? -7.757 8.888 10.980 1.00 81.88 89 VAL A C 1
ATOM 635 O O . VAL A 1 89 ? -8.841 8.616 11.490 1.00 81.88 89 VAL A O 1
ATOM 638 N N . THR A 1 90 ? -6.653 9.027 11.716 1.00 79.12 90 THR A N 1
ATOM 639 C CA . THR A 1 90 ? -6.613 8.801 13.171 1.00 79.12 90 THR A CA 1
ATOM 640 C C . THR A 1 90 ? -7.560 9.744 13.917 1.00 79.12 90 THR A C 1
ATOM 642 O O . THR A 1 90 ? -8.335 9.299 14.762 1.00 79.12 90 THR A O 1
ATOM 645 N N . THR A 1 91 ? -7.563 11.036 13.576 1.00 84.19 91 THR A N 1
ATOM 646 C CA . THR A 1 91 ? -8.465 12.034 14.166 1.00 84.19 91 THR A CA 1
ATOM 647 C C . THR A 1 91 ? -9.923 11.757 13.815 1.00 84.19 91 THR A C 1
ATOM 649 O O . THR A 1 91 ? -10.784 11.824 14.690 1.00 84.19 91 THR A O 1
ATOM 652 N N . PHE A 1 92 ? -10.219 11.411 12.561 1.00 81.81 92 PHE A N 1
ATOM 653 C CA . PHE A 1 92 ? -11.571 11.063 12.127 1.00 81.81 92 PHE A CA 1
ATOM 654 C C . PHE A 1 92 ? -12.111 9.845 12.883 1.00 81.81 92 PHE A C 1
ATOM 656 O O . PHE A 1 92 ? -13.280 9.809 13.258 1.00 81.81 92 PHE A O 1
ATOM 663 N N . LEU A 1 93 ? -11.253 8.874 13.180 1.00 72.44 93 LEU A N 1
ATOM 664 C CA . LEU A 1 93 ? -11.622 7.689 13.946 1.00 72.44 93 LEU A CA 1
ATOM 665 C C . LEU A 1 93 ? -11.792 7.974 15.429 1.00 72.44 93 LEU A C 1
ATOM 667 O O . LEU A 1 93 ? -12.780 7.530 16.005 1.00 72.44 93 LEU A O 1
ATOM 671 N N . ALA A 1 94 ? -10.912 8.779 16.025 1.00 77.69 94 ALA A N 1
ATOM 672 C CA . ALA A 1 94 ? -11.124 9.284 17.377 1.00 77.69 94 ALA A CA 1
ATOM 673 C C . ALA A 1 94 ? -12.469 10.027 17.486 1.00 77.69 94 ALA A C 1
ATOM 675 O O . ALA A 1 94 ? -13.195 9.850 18.461 1.00 77.69 94 ALA A O 1
ATOM 676 N N . TYR A 1 95 ? -12.841 10.794 16.455 1.00 82.00 95 TYR A N 1
ATOM 677 C CA . TYR A 1 95 ? -14.134 11.471 16.376 1.00 82.00 95 TYR A CA 1
ATOM 678 C C . TYR A 1 95 ? -15.318 10.499 16.253 1.00 82.00 95 TYR A C 1
ATOM 680 O O . TYR A 1 95 ? -16.281 10.623 17.010 1.00 82.00 95 TYR A O 1
ATOM 688 N N . LEU A 1 96 ? -15.268 9.534 15.325 1.00 76.31 96 LEU A N 1
ATOM 689 C CA . LEU A 1 96 ? -16.329 8.529 15.175 1.00 76.31 96 LEU A CA 1
ATOM 690 C C . LEU A 1 96 ? -16.531 7.742 16.469 1.00 76.31 96 LEU A C 1
ATOM 692 O O . LEU A 1 96 ? -17.665 7.537 16.893 1.00 76.31 96 LEU A O 1
ATOM 696 N N . TYR A 1 97 ? -15.429 7.386 17.121 1.00 71.50 97 TYR A N 1
ATOM 697 C CA . TYR A 1 97 ? -15.445 6.648 18.368 1.00 71.50 97 TYR A CA 1
ATOM 698 C C . TYR A 1 97 ? -16.010 7.472 19.529 1.00 71.50 97 TYR A C 1
ATOM 700 O O . TYR A 1 97 ? -16.853 6.993 20.278 1.00 71.50 97 TYR A O 1
ATOM 708 N N . ALA A 1 98 ? -15.632 8.749 19.640 1.00 75.50 98 ALA A N 1
ATOM 709 C CA . ALA A 1 98 ? -16.213 9.656 20.630 1.00 75.50 98 ALA A CA 1
ATOM 710 C C . ALA A 1 98 ? -17.724 9.878 20.418 1.00 75.50 98 ALA A C 1
ATOM 712 O O . ALA A 1 98 ? -18.449 10.196 21.362 1.00 75.50 98 ALA A O 1
ATOM 713 N N . LYS A 1 99 ? -18.206 9.733 19.177 1.00 77.00 99 LYS A N 1
ATOM 714 C CA . LYS A 1 99 ? -19.621 9.879 18.821 1.00 77.00 99 LYS A CA 1
ATOM 715 C C . LYS A 1 99 ? -20.435 8.610 19.086 1.00 77.00 99 LYS A C 1
ATOM 717 O O . LYS A 1 99 ? -21.644 8.714 19.313 1.00 77.00 99 LYS A O 1
ATOM 722 N N . GLU A 1 100 ? -19.809 7.435 19.068 1.00 72.75 100 GLU A N 1
ATOM 723 C CA . GLU A 1 100 ? -20.444 6.187 19.483 1.00 72.75 100 GLU A CA 1
ATOM 724 C C . GLU A 1 100 ? -20.718 6.242 20.986 1.00 72.75 100 GLU A C 1
ATOM 726 O O . GLU A 1 100 ? -19.858 6.006 21.833 1.00 72.75 100 GLU A O 1
ATOM 731 N N . LYS A 1 101 ? -21.960 6.596 21.335 1.00 59.94 101 LYS A N 1
ATOM 732 C CA . LYS A 1 101 ? -22.421 6.480 22.715 1.00 59.94 101 LYS A CA 1
ATOM 733 C C . LYS A 1 101 ? -22.264 5.013 23.126 1.00 59.94 101 LYS A C 1
ATOM 735 O O . LYS A 1 101 ? -22.679 4.147 22.348 1.00 59.94 101 LYS A O 1
ATOM 740 N N . PRO A 1 102 ? -21.707 4.717 24.315 1.00 61.12 102 PRO A N 1
ATOM 741 C CA . PRO A 1 102 ? -21.701 3.352 24.824 1.00 61.12 102 PRO A CA 1
ATOM 742 C C . PRO A 1 102 ? -23.124 2.803 24.708 1.00 61.12 102 PRO A C 1
ATOM 744 O O . PRO A 1 102 ? -24.078 3.508 25.047 1.00 61.12 102 PRO A O 1
ATOM 747 N N . SER A 1 103 ? -23.274 1.602 24.133 1.00 63.25 103 SER A N 1
ATOM 748 C CA . SER A 1 103 ? -24.592 0.980 23.965 1.00 63.25 103 SER A CA 1
ATOM 749 C C . SER A 1 103 ? -25.363 1.066 25.281 1.00 63.25 103 SER A C 1
ATOM 751 O O . SER A 1 103 ? -24.748 0.976 26.343 1.00 63.25 103 SER A O 1
ATOM 753 N N . LYS A 1 104 ? -26.691 1.247 25.228 1.00 66.31 104 LYS A N 1
ATOM 754 C CA . LYS A 1 104 ? -27.507 1.311 26.452 1.00 66.31 104 LYS A CA 1
ATOM 755 C C . LYS A 1 104 ? -27.195 0.142 27.383 1.00 66.31 104 LYS A C 1
ATOM 757 O O . LYS A 1 104 ? -26.915 0.382 28.536 1.00 66.31 104 LYS A O 1
ATOM 762 N N . GLU A 1 105 ? -27.024 -1.069 26.853 1.00 64.44 105 GLU A N 1
ATOM 763 C CA . GLU A 1 105 ? -26.548 -2.223 27.631 1.00 64.44 105 GLU A CA 1
ATOM 764 C C . GLU A 1 105 ? -25.208 -2.011 28.351 1.00 64.44 105 GLU A C 1
ATOM 766 O O . GLU A 1 105 ? -25.048 -2.475 29.471 1.00 64.44 105 GLU A O 1
ATOM 771 N N . ALA A 1 106 ? -24.228 -1.344 27.738 1.00 64.81 106 ALA A N 1
ATOM 772 C CA . ALA A 1 106 ? -22.945 -1.058 28.379 1.00 64.81 106 ALA A CA 1
ATOM 773 C C . ALA A 1 106 ? -23.068 0.049 29.441 1.00 64.81 106 ALA A C 1
ATOM 775 O O . ALA A 1 106 ? -22.385 -0.013 30.462 1.00 64.81 106 ALA A O 1
ATOM 776 N N . GLN A 1 107 ? -23.939 1.040 29.219 1.00 69.94 107 GLN A N 1
ATOM 777 C CA . GLN A 1 107 ? -24.267 2.046 30.236 1.00 69.94 107 GLN A CA 1
ATOM 778 C C . GLN A 1 107 ? -25.032 1.424 31.403 1.00 69.94 107 GLN A C 1
ATOM 780 O O . GLN A 1 107 ? -24.634 1.615 32.545 1.00 69.94 107 GLN A O 1
ATOM 785 N N . ASP A 1 108 ? -26.058 0.631 31.111 1.00 72.94 108 ASP A N 1
ATOM 786 C CA . ASP A 1 108 ? -26.918 -0.035 32.082 1.00 72.94 108 ASP A CA 1
ATOM 787 C C . ASP A 1 108 ? -26.109 -1.045 32.903 1.00 72.94 108 ASP A C 1
ATOM 789 O O . ASP A 1 108 ? -26.177 -1.016 34.126 1.00 72.94 108 ASP A O 1
ATOM 793 N N . LYS A 1 109 ? -25.242 -1.852 32.268 1.00 72.38 109 LYS A N 1
ATOM 794 C CA . LYS A 1 109 ? -24.291 -2.719 32.987 1.00 72.38 109 LYS A CA 1
ATOM 795 C C . LYS A 1 109 ? -23.319 -1.909 33.836 1.00 72.38 109 LYS A C 1
ATOM 797 O O . LYS A 1 109 ? -23.029 -2.304 34.959 1.00 72.38 109 LYS A O 1
ATOM 802 N N . GLY A 1 110 ? -22.813 -0.783 33.329 1.00 65.94 110 GLY A N 1
ATOM 803 C CA . GLY A 1 110 ? -21.926 0.107 34.078 1.00 65.94 110 GLY A CA 1
ATOM 804 C C . GLY A 1 110 ? -22.598 0.714 35.314 1.00 65.94 110 GLY A C 1
ATOM 805 O O . GLY A 1 110 ? -21.996 0.746 36.388 1.00 65.94 110 GLY A O 1
ATOM 806 N N . GLU A 1 111 ? -23.853 1.147 35.190 1.00 75.12 111 GLU A N 1
ATOM 807 C CA . GLU A 1 111 ? -24.664 1.663 36.295 1.00 75.12 111 GLU A CA 1
ATOM 808 C C . GLU A 1 111 ? -25.081 0.564 37.277 1.00 75.12 111 GLU A C 1
ATOM 810 O O . GLU A 1 111 ? -25.038 0.782 38.487 1.00 75.12 111 GLU A O 1
ATOM 815 N N . GLU A 1 112 ? -25.445 -0.621 36.788 1.00 73.12 112 GLU A N 1
ATOM 816 C CA . GLU A 1 112 ? -25.759 -1.794 37.606 1.00 73.12 112 GLU A CA 1
ATOM 817 C C . GLU A 1 112 ? -24.537 -2.239 38.412 1.00 73.12 112 GLU A C 1
ATOM 819 O O . GLU A 1 112 ? -24.639 -2.482 39.614 1.00 73.12 112 GLU A O 1
ATOM 824 N N . LEU A 1 113 ? -23.354 -2.237 37.796 1.00 67.56 113 LEU A N 1
ATOM 825 C CA . LEU A 1 113 ? -22.089 -2.463 38.483 1.00 67.56 113 LEU A CA 1
ATOM 826 C C . LEU A 1 113 ? -21.829 -1.392 39.536 1.00 67.56 113 LEU A C 1
ATOM 828 O O . LEU A 1 113 ? -21.568 -1.744 40.682 1.00 67.56 113 LEU A O 1
ATOM 832 N N . LEU A 1 114 ? -21.962 -0.106 39.196 1.00 69.31 114 LEU A N 1
ATOM 833 C CA . LEU A 1 114 ? -21.827 1.004 40.148 1.00 69.31 114 LEU A CA 1
ATOM 834 C C . LEU A 1 114 ? -22.789 0.881 41.335 1.00 69.31 114 LEU A C 1
ATOM 836 O O . LEU A 1 114 ? -22.386 1.152 42.464 1.00 69.31 114 LEU A O 1
ATOM 840 N N . ARG A 1 115 ? -24.028 0.432 41.109 1.00 74.06 115 ARG A N 1
ATOM 841 C CA . ARG A 1 115 ? -24.994 0.140 42.178 1.00 74.06 115 ARG A CA 1
ATOM 842 C C . ARG A 1 115 ? -24.579 -1.077 43.001 1.00 74.06 115 ARG A C 1
ATOM 844 O O . ARG A 1 115 ? -24.570 -0.995 4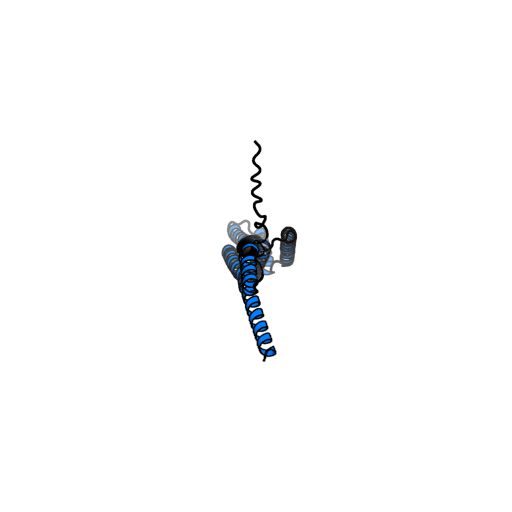4.223 1.00 74.06 115 ARG A O 1
ATOM 851 N N . SER A 1 116 ? -24.139 -2.159 42.358 1.00 68.19 116 SER A N 1
ATOM 852 C CA . SER A 1 116 ? -23.649 -3.360 43.048 1.00 68.19 116 SER A CA 1
ATOM 853 C C . SER A 1 116 ? -22.403 -3.089 43.902 1.00 68.19 116 SER A C 1
ATOM 855 O O . SER A 1 116 ? -22.260 -3.675 44.972 1.00 68.19 116 SER A O 1
ATOM 857 N N . PHE A 1 117 ? -21.545 -2.151 43.478 1.00 66.81 117 PHE A N 1
ATOM 858 C CA . PHE A 1 117 ? -20.392 -1.677 44.248 1.00 66.81 117 PHE A CA 1
ATOM 859 C C . PHE A 1 117 ? -20.801 -0.820 45.441 1.00 66.81 117 PHE A C 1
ATOM 861 O O . PHE A 1 117 ? -20.081 -0.780 46.431 1.00 66.81 117 PHE A O 1
ATOM 868 N N . LYS A 1 118 ? -21.930 -0.114 45.342 1.00 72.31 118 LYS A N 1
ATOM 869 C CA . LYS A 1 118 ? -22.425 0.754 46.410 1.00 72.31 118 LYS A CA 1
ATOM 870 C C . LYS A 1 118 ? -23.116 -0.033 47.527 1.00 72.31 118 LYS A C 1
ATOM 872 O O . LYS A 1 118 ? -23.101 0.422 48.664 1.00 72.31 118 LYS A O 1
ATOM 877 N N . ASP A 1 119 ? -23.679 -1.198 47.198 1.00 69.88 119 ASP A N 1
ATOM 878 C CA . ASP A 1 119 ? -24.507 -1.996 48.112 1.00 69.88 119 ASP A CA 1
ATOM 879 C C . ASP A 1 119 ? -23.805 -3.234 48.709 1.00 69.88 119 ASP A C 1
ATOM 881 O O . ASP A 1 119 ? -24.353 -3.852 49.624 1.00 69.88 119 ASP A O 1
ATOM 885 N N . LYS A 1 120 ? -22.617 -3.644 48.229 1.00 56.66 120 LYS A N 1
ATOM 886 C CA . LYS A 1 120 ? -21.932 -4.856 48.725 1.00 56.66 120 LYS A CA 1
ATOM 887 C C . LYS A 1 120 ? -20.435 -4.650 48.983 1.00 56.66 120 LYS A C 1
ATOM 889 O O . LYS A 1 120 ? -19.626 -4.749 48.070 1.00 56.66 120 LYS A O 1
ATOM 894 N N . ASP A 1 121 ? -20.049 -4.557 50.254 1.00 61.50 121 ASP A N 1
ATOM 895 C CA . ASP A 1 121 ? -18.659 -4.711 50.728 1.00 61.50 121 ASP A CA 1
ATOM 896 C C . ASP A 1 121 ? -18.252 -6.204 50.851 1.00 61.50 121 ASP A C 1
ATOM 898 O O . ASP A 1 121 ? -17.681 -6.639 51.850 1.00 61.50 121 ASP A O 1
ATOM 902 N N . GLY A 1 122 ? -18.608 -7.037 49.862 1.00 63.00 122 GLY A N 1
ATOM 903 C CA . GLY A 1 122 ? -18.437 -8.500 49.909 1.00 63.00 122 GLY A CA 1
ATOM 904 C C . GLY A 1 122 ? -17.438 -9.070 48.880 1.00 63.00 122 GLY A C 1
ATOM 905 O O . GLY A 1 122 ? -17.299 -8.517 47.790 1.00 63.00 122 GLY A O 1
ATOM 906 N N . PRO A 1 123 ? -16.785 -10.219 49.154 1.00 57.91 123 PRO A N 1
ATOM 907 C CA . PRO A 1 123 ? -15.712 -10.798 48.322 1.00 57.91 123 PRO A CA 1
ATOM 908 C C . PRO A 1 123 ? -16.123 -11.252 46.902 1.00 57.91 123 PRO A C 1
ATOM 910 O O . PRO A 1 123 ? -15.262 -11.389 46.029 1.00 57.91 123 PRO A O 1
ATOM 913 N N . ASP A 1 124 ? -17.419 -11.431 46.621 1.00 62.47 124 ASP A N 1
ATOM 914 C CA . ASP A 1 124 ? -17.927 -11.791 45.281 1.00 62.47 124 ASP A CA 1
ATOM 915 C C . ASP A 1 124 ? -17.885 -10.637 44.264 1.00 62.47 124 ASP A C 1
ATOM 917 O O . ASP A 1 124 ? -17.910 -10.858 43.051 1.00 62.47 124 ASP A O 1
ATOM 921 N N . VAL A 1 125 ? -17.740 -9.399 44.739 1.00 61.41 125 VAL A N 1
ATOM 922 C CA . VAL A 1 125 ? -17.656 -8.192 43.903 1.00 61.41 125 VAL A CA 1
ATOM 923 C C . VAL A 1 125 ? -16.427 -8.214 42.986 1.00 61.41 125 VAL A C 1
ATOM 925 O O . VAL A 1 125 ? -16.434 -7.639 41.897 1.00 61.41 125 VAL A O 1
ATOM 928 N N . THR A 1 126 ? -15.383 -8.946 43.373 1.00 68.50 126 THR A N 1
ATOM 929 C CA . THR A 1 126 ? -14.122 -9.032 42.630 1.00 68.50 126 THR A CA 1
ATOM 930 C C . THR A 1 126 ? -14.277 -9.701 41.261 1.00 68.50 1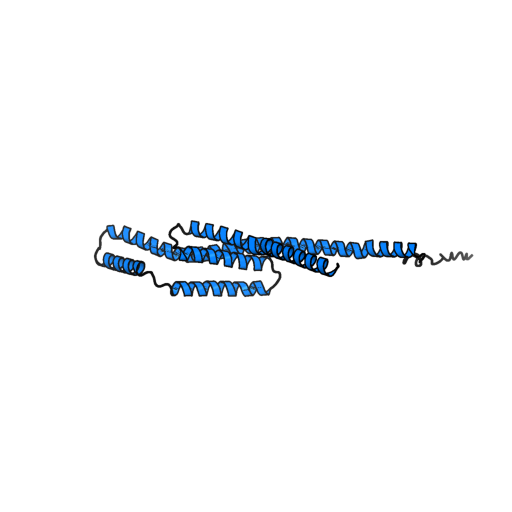26 THR A C 1
ATOM 932 O O . THR A 1 126 ? -13.673 -9.241 40.296 1.00 68.50 126 THR A O 1
ATOM 935 N N . LYS A 1 127 ? -15.120 -10.739 41.136 1.00 69.25 127 LYS A N 1
ATOM 936 C CA . LYS A 1 127 ? -15.311 -11.466 39.866 1.00 69.25 127 LYS A CA 1
ATOM 937 C C . LYS A 1 127 ? -16.140 -10.668 38.860 1.00 69.25 127 LYS A C 1
ATOM 939 O O . LYS A 1 127 ? -15.714 -10.517 37.720 1.00 69.25 127 LYS A O 1
ATOM 944 N N . ALA A 1 128 ? -17.259 -10.087 39.301 1.00 66.88 128 ALA A N 1
ATOM 945 C CA . ALA A 1 128 ? -18.097 -9.228 38.459 1.00 66.88 128 ALA A CA 1
ATOM 946 C C . ALA A 1 128 ? -17.336 -7.973 37.994 1.00 66.88 128 ALA A C 1
ATOM 948 O O . ALA A 1 128 ? -17.407 -7.584 36.829 1.00 66.88 128 ALA A O 1
ATOM 949 N N . LYS A 1 129 ? -16.520 -7.385 38.883 1.00 66.44 129 LYS A N 1
ATOM 950 C CA . LYS A 1 129 ? -15.616 -6.278 38.543 1.00 66.44 129 LYS A CA 1
ATOM 951 C C . LYS A 1 129 ? -14.598 -6.676 37.483 1.00 66.44 129 LYS A C 1
ATOM 953 O O . LYS A 1 129 ? -14.321 -5.880 36.593 1.00 66.44 129 LYS A O 1
ATOM 958 N N . GLN A 1 130 ? -14.043 -7.881 37.576 1.00 68.00 130 GLN A N 1
ATOM 959 C CA . GLN A 1 130 ? -13.027 -8.362 36.647 1.00 68.00 130 GLN A CA 1
ATOM 960 C C . GLN A 1 130 ? -13.603 -8.682 35.265 1.00 68.00 130 GLN A C 1
ATOM 962 O O . GLN A 1 130 ? -12.969 -8.370 34.263 1.00 68.00 130 GLN A O 1
ATOM 967 N N . GLU A 1 131 ? -14.817 -9.225 35.194 1.00 69.31 131 GLU A N 1
ATOM 968 C CA . GLU A 1 131 ? -15.507 -9.484 33.927 1.00 69.31 131 GLU A CA 1
ATOM 969 C C . GLU A 1 131 ? -15.890 -8.181 33.208 1.00 69.31 131 GLU A C 1
ATOM 971 O O . GLU A 1 131 ? -15.618 -8.022 32.020 1.00 69.31 131 GLU A O 1
ATOM 976 N N . ALA A 1 132 ? -16.401 -7.193 33.945 1.00 66.69 132 ALA A N 1
ATOM 977 C CA . ALA A 1 132 ? -16.715 -5.877 33.397 1.00 66.69 132 ALA A CA 1
ATOM 978 C C . ALA A 1 132 ? -15.476 -5.066 33.002 1.00 66.69 132 ALA A C 1
ATOM 980 O O . ALA A 1 132 ? -15.470 -4.391 31.973 1.00 66.69 132 ALA A O 1
ATOM 981 N N . LEU A 1 133 ? -14.406 -5.147 33.802 1.00 65.94 133 LEU A N 1
ATOM 982 C CA . LEU A 1 133 ? -13.111 -4.581 33.437 1.00 65.94 133 LEU A CA 1
ATOM 983 C C . LEU A 1 133 ? -12.591 -5.227 32.162 1.00 65.94 133 LEU A C 1
ATOM 985 O O . LEU A 1 133 ? -12.126 -4.495 31.303 1.00 65.94 133 LEU A O 1
ATOM 989 N N . ASN A 1 134 ? -12.701 -6.547 32.009 1.00 66.62 134 ASN A N 1
ATOM 990 C CA . ASN A 1 134 ? -12.276 -7.240 30.795 1.00 66.62 134 ASN A CA 1
ATOM 991 C C . ASN A 1 134 ? -13.122 -6.864 29.569 1.00 66.62 134 ASN A C 1
ATOM 993 O O . ASN A 1 134 ? -12.567 -6.799 28.477 1.00 66.62 134 ASN A O 1
ATOM 997 N N . ASP A 1 135 ? -14.415 -6.565 29.721 1.00 68.38 135 ASP A N 1
ATOM 998 C CA . ASP A 1 135 ? -15.265 -6.083 28.618 1.00 68.38 135 ASP A CA 1
ATOM 999 C C . ASP A 1 135 ? -14.899 -4.644 28.203 1.00 68.38 135 ASP A C 1
ATOM 1001 O O . ASP A 1 135 ? -14.718 -4.341 27.022 1.00 68.38 135 ASP A O 1
ATOM 1005 N N . ILE A 1 136 ? -14.667 -3.758 29.179 1.00 64.12 136 ILE A N 1
ATOM 1006 C CA . ILE A 1 136 ? -14.211 -2.382 28.925 1.00 64.12 136 ILE A CA 1
ATOM 1007 C C . ILE A 1 136 ? -12.785 -2.371 28.358 1.00 64.12 136 ILE A C 1
ATOM 1009 O O . ILE A 1 136 ? -12.521 -1.679 27.377 1.00 64.12 136 ILE A O 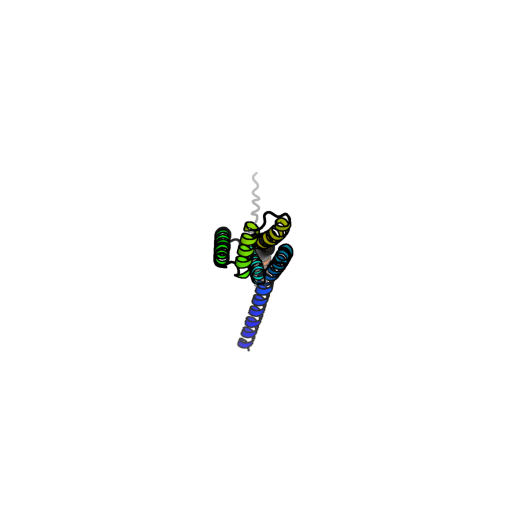1
ATOM 1013 N N . LEU A 1 137 ? -11.861 -3.148 28.927 1.00 60.56 137 LEU A N 1
ATOM 1014 C CA . LEU A 1 137 ? -10.490 -3.297 28.425 1.00 60.56 137 LEU A CA 1
ATOM 1015 C C . LEU A 1 137 ? -10.473 -3.958 27.048 1.00 60.56 137 LEU A C 1
ATOM 1017 O O . LEU A 1 137 ? -9.711 -3.521 26.191 1.00 60.56 137 LEU A O 1
ATOM 1021 N N . GLY A 1 138 ? -11.336 -4.947 26.809 1.00 61.69 138 GLY A N 1
ATOM 1022 C CA . GLY A 1 138 ? -11.528 -5.565 25.499 1.00 61.69 138 GLY A CA 1
ATOM 1023 C C . GLY A 1 138 ? -11.993 -4.550 24.458 1.00 61.69 138 GLY A C 1
ATOM 1024 O O . GLY A 1 138 ? -11.513 -4.577 23.325 1.00 61.69 138 GLY A O 1
ATOM 1025 N N . ARG A 1 139 ? -12.833 -3.580 24.857 1.00 62.19 139 ARG A N 1
ATOM 1026 C CA . ARG A 1 139 ? -13.150 -2.437 23.999 1.00 62.19 139 ARG A CA 1
ATOM 1027 C C . ARG A 1 139 ? -11.950 -1.501 23.810 1.00 62.19 139 ARG A C 1
ATOM 1029 O O . ARG A 1 139 ? -11.589 -1.151 22.702 1.00 62.19 139 ARG A O 1
ATOM 1036 N N . VAL A 1 140 ? -11.229 -1.121 24.854 1.00 63.84 140 VAL A N 1
ATOM 1037 C CA . VAL A 1 140 ? -10.080 -0.207 24.687 1.00 63.84 140 VAL A CA 1
ATOM 1038 C C . VAL A 1 140 ? -8.952 -0.824 23.828 1.00 63.84 140 VAL A C 1
ATOM 1040 O O . VAL A 1 140 ? -8.215 -0.098 23.160 1.00 63.84 140 VAL A O 1
ATOM 1043 N N . GLN A 1 141 ? -8.846 -2.155 23.764 1.00 69.38 141 GLN A N 1
ATOM 1044 C CA . GLN A 1 141 ? -7.824 -2.877 22.997 1.00 69.38 141 GLN A CA 1
ATOM 1045 C C . GLN A 1 141 ? -7.985 -2.819 21.467 1.00 69.38 141 GLN A C 1
ATOM 1047 O O . GLN A 1 141 ? -6.999 -3.038 20.756 1.00 69.38 141 GLN A O 1
ATOM 1052 N N . PHE A 1 142 ? -9.159 -2.482 20.921 1.00 75.25 142 PHE A N 1
ATOM 1053 C CA . PHE A 1 142 ? -9.331 -2.466 19.460 1.00 75.25 142 PHE A CA 1
ATOM 1054 C C . PHE A 1 142 ? -8.711 -1.250 18.766 1.00 75.25 142 PHE A C 1
ATOM 1056 O O . PHE A 1 142 ? -8.308 -1.367 17.609 1.00 75.25 142 PHE A O 1
ATOM 1063 N N . ILE A 1 143 ? -8.578 -0.102 19.445 1.00 79.00 143 ILE A N 1
ATOM 1064 C CA . ILE A 1 143 ? -7.960 1.093 18.846 1.00 79.00 143 ILE A CA 1
ATOM 1065 C C . ILE A 1 143 ? -6.473 0.815 18.573 1.00 79.00 143 ILE A C 1
ATOM 1067 O O . ILE A 1 143 ? -6.048 0.962 17.423 1.00 79.00 143 ILE A O 1
ATOM 1071 N N . PRO A 1 144 ? -5.685 0.324 19.556 1.00 81.94 144 PRO A N 1
ATOM 1072 C CA . PRO A 1 144 ? -4.324 -0.132 19.299 1.00 81.94 144 PRO A CA 1
ATOM 1073 C C . PRO A 1 144 ? -4.247 -1.207 18.211 1.00 81.94 144 PRO A C 1
ATOM 1075 O O . PRO A 1 144 ? -3.349 -1.149 17.377 1.00 81.94 144 PRO A O 1
ATOM 1078 N N . ALA A 1 145 ? -5.191 -2.157 18.172 1.00 84.75 145 ALA A N 1
ATOM 1079 C CA . ALA A 1 145 ? -5.203 -3.205 17.152 1.00 84.75 145 ALA A CA 1
ATOM 1080 C C . ALA A 1 145 ? -5.410 -2.645 15.733 1.00 84.75 145 ALA A C 1
ATOM 1082 O O . ALA A 1 145 ? -4.719 -3.062 14.806 1.00 84.75 145 ALA A O 1
ATOM 1083 N N . GLY A 1 146 ? -6.312 -1.674 15.558 1.00 86.31 146 GLY A N 1
ATOM 1084 C CA . GLY A 1 146 ? -6.529 -0.988 14.281 1.00 86.31 146 GLY A CA 1
ATOM 1085 C C . GLY A 1 146 ? -5.309 -0.182 13.830 1.00 86.31 146 GLY A C 1
ATOM 1086 O O . GLY A 1 146 ? -4.918 -0.265 12.667 1.00 86.31 146 GLY A O 1
ATOM 1087 N N . ILE A 1 147 ? -4.659 0.532 14.756 1.00 86.50 147 ILE A N 1
ATOM 1088 C CA . ILE A 1 147 ? -3.414 1.266 14.479 1.00 86.50 147 ILE A CA 1
ATOM 1089 C C . ILE A 1 147 ? -2.295 0.294 14.087 1.00 86.50 147 ILE A C 1
ATOM 1091 O O . ILE A 1 147 ? -1.628 0.509 13.080 1.00 86.50 147 ILE A O 1
ATOM 1095 N N . LEU A 1 148 ? -2.122 -0.810 14.818 1.00 88.81 148 LEU A N 1
ATOM 1096 C CA . LEU A 1 148 ? -1.138 -1.840 14.476 1.00 88.81 148 LEU A CA 1
ATOM 1097 C C . LEU A 1 148 ? -1.421 -2.465 13.106 1.00 88.81 148 LEU A C 1
ATOM 1099 O O . LEU A 1 148 ? -0.494 -2.632 12.315 1.00 88.81 148 LEU A O 1
ATOM 1103 N N . ALA A 1 149 ? -2.684 -2.766 12.795 1.00 90.38 149 ALA A N 1
ATOM 1104 C CA . ALA A 1 149 ? -3.082 -3.284 11.489 1.00 90.38 149 ALA A CA 1
ATOM 1105 C C . ALA A 1 149 ? -2.745 -2.294 10.364 1.00 90.38 149 ALA A C 1
ATOM 1107 O O . ALA A 1 149 ? -2.176 -2.689 9.348 1.00 90.38 149 ALA A O 1
ATOM 1108 N N . LEU A 1 150 ? -3.037 -1.007 10.567 1.00 91.19 150 LEU A N 1
ATOM 1109 C CA . LEU A 1 150 ? -2.691 0.076 9.648 1.00 91.19 150 LEU A CA 1
ATOM 1110 C C . LEU A 1 150 ? -1.174 0.159 9.426 1.00 91.19 150 LEU A C 1
ATOM 1112 O O . LEU A 1 150 ? -0.726 0.197 8.281 1.00 91.19 150 LEU A O 1
ATOM 1116 N N . THR A 1 151 ? -0.379 0.150 10.501 1.00 90.44 151 THR A N 1
ATOM 1117 C CA . THR A 1 151 ? 1.087 0.232 10.434 1.00 90.44 151 THR A CA 1
ATOM 1118 C C . THR A 1 151 ? 1.689 -0.979 9.726 1.00 90.44 151 THR A C 1
ATOM 1120 O O . THR A 1 151 ? 2.507 -0.811 8.823 1.00 90.44 151 THR A O 1
ATOM 1123 N N . LEU A 1 152 ? 1.269 -2.194 10.088 1.00 92.56 152 LEU A N 1
ATOM 1124 C CA . LEU A 1 152 ? 1.757 -3.425 9.464 1.00 92.56 152 LEU A CA 1
ATOM 1125 C C . LEU A 1 152 ? 1.373 -3.489 7.984 1.00 92.56 152 LEU A C 1
ATOM 1127 O O . LEU A 1 152 ? 2.209 -3.837 7.150 1.00 92.56 152 LEU A O 1
ATOM 1131 N N . ALA A 1 153 ? 0.140 -3.110 7.641 1.00 93.81 153 ALA A N 1
ATOM 1132 C CA . ALA A 1 153 ? -0.312 -3.095 6.255 1.00 93.81 153 ALA A CA 1
ATOM 1133 C C . ALA A 1 153 ? 0.403 -2.034 5.424 1.00 93.81 153 ALA A C 1
ATOM 1135 O O . ALA A 1 153 ? 0.809 -2.318 4.298 1.00 93.81 153 ALA A O 1
ATOM 1136 N N . SER A 1 154 ? 0.646 -0.854 5.997 1.00 92.06 154 SER A N 1
ATOM 1137 C CA . SER A 1 154 ? 1.469 0.174 5.362 1.00 92.06 154 SER A CA 1
ATOM 1138 C C . SER A 1 154 ? 2.903 -0.294 5.145 1.00 92.06 154 SER A C 1
ATOM 1140 O O . SER A 1 154 ? 3.459 -0.049 4.078 1.00 92.06 154 SER A O 1
ATOM 1142 N N . GLY A 1 155 ? 3.500 -0.989 6.115 1.00 91.62 155 GLY A N 1
ATOM 1143 C CA . GLY A 1 155 ? 4.824 -1.587 5.959 1.00 91.62 155 GLY A CA 1
ATOM 1144 C C . GLY A 1 155 ? 4.852 -2.598 4.813 1.00 91.62 155 GLY A C 1
ATOM 1145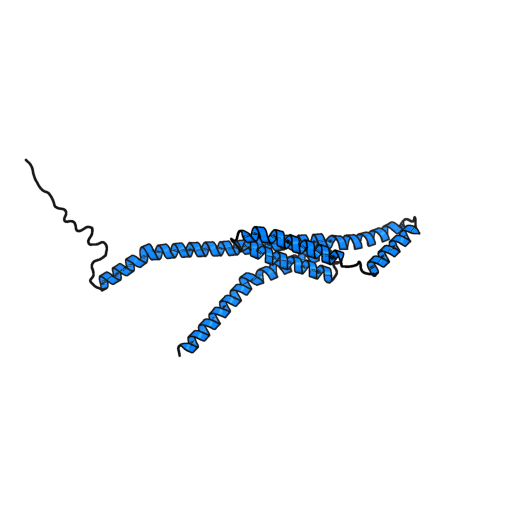 O O . GLY A 1 155 ? 5.650 -2.458 3.890 1.00 91.62 155 GLY A O 1
ATOM 1146 N N . GLY A 1 156 ? 3.933 -3.569 4.822 1.00 93.25 156 GLY A N 1
ATOM 1147 C CA . GLY A 1 156 ? 3.828 -4.586 3.772 1.00 93.25 156 GLY A CA 1
ATOM 1148 C C . GLY A 1 156 ? 3.611 -3.989 2.379 1.00 93.25 156 GLY A C 1
ATOM 1149 O O . GLY A 1 156 ? 4.305 -4.360 1.432 1.00 93.25 156 GLY A O 1
ATOM 1150 N N . GLY A 1 157 ? 2.705 -3.014 2.260 1.00 92.69 157 GLY A N 1
ATOM 1151 C CA . GLY A 1 157 ? 2.469 -2.289 1.011 1.00 92.69 157 GLY A CA 1
ATOM 1152 C C . GLY A 1 157 ? 3.713 -1.543 0.526 1.00 92.69 157 GLY A C 1
ATOM 1153 O O . GLY A 1 157 ? 4.034 -1.604 -0.659 1.00 92.69 157 GLY A O 1
ATOM 1154 N N . ALA A 1 158 ? 4.457 -0.900 1.431 1.00 92.56 158 ALA A N 1
ATOM 1155 C CA . ALA A 1 158 ? 5.678 -0.173 1.088 1.00 92.56 158 ALA A CA 1
ATOM 1156 C C . ALA A 1 158 ? 6.800 -1.098 0.602 1.00 92.56 158 ALA A C 1
ATOM 1158 O O . ALA A 1 158 ? 7.470 -0.763 -0.374 1.00 92.56 158 ALA A O 1
ATOM 1159 N N . PHE A 1 159 ? 6.977 -2.269 1.223 1.00 94.56 159 PHE A N 1
ATOM 1160 C CA . PHE A 1 159 ? 7.934 -3.278 0.754 1.00 94.56 159 PHE A CA 1
ATOM 1161 C C . PHE A 1 159 ? 7.576 -3.817 -0.633 1.00 94.56 159 PHE A C 1
ATOM 1163 O O . PHE A 1 159 ? 8.444 -3.940 -1.494 1.00 94.56 159 PHE A O 1
ATOM 1170 N N . PHE A 1 160 ? 6.299 -4.112 -0.878 1.00 94.50 160 PHE A N 1
ATOM 1171 C CA . PHE A 1 160 ? 5.870 -4.574 -2.196 1.00 94.50 160 PHE A CA 1
ATOM 1172 C C . PHE A 1 160 ? 6.027 -3.476 -3.259 1.00 94.50 160 PHE A C 1
ATOM 1174 O O . PHE A 1 160 ? 6.574 -3.715 -4.335 1.00 94.50 160 PHE A O 1
ATOM 1181 N N . GLY A 1 161 ? 5.610 -2.247 -2.942 1.00 91.88 161 GLY A N 1
ATOM 1182 C CA . GLY A 1 161 ? 5.751 -1.103 -3.839 1.00 91.88 161 GLY A CA 1
ATOM 1183 C C . GLY A 1 161 ? 7.212 -0.798 -4.178 1.00 91.88 161 GLY A C 1
ATOM 1184 O O . GLY A 1 161 ? 7.522 -0.537 -5.339 1.00 91.88 161 GLY A O 1
ATOM 1185 N N . SER A 1 162 ? 8.121 -0.881 -3.199 1.00 91.56 162 SER A N 1
ATOM 1186 C CA . SER A 1 162 ? 9.551 -0.646 -3.428 1.00 91.56 162 SER A CA 1
ATOM 1187 C C . SER A 1 162 ? 10.191 -1.747 -4.272 1.00 91.56 162 SER A C 1
ATOM 1189 O O . SER A 1 162 ? 11.025 -1.444 -5.125 1.00 91.56 162 SER A O 1
ATOM 1191 N N . SER A 1 163 ? 9.755 -3.000 -4.106 1.00 94.00 163 SER A N 1
ATOM 1192 C CA . SER A 1 163 ? 10.166 -4.117 -4.961 1.00 94.00 163 SER A CA 1
ATOM 1193 C C . SER A 1 163 ? 9.725 -3.915 -6.414 1.00 94.00 163 SER A C 1
ATOM 1195 O O . SER A 1 163 ? 10.557 -4.030 -7.313 1.00 94.00 163 SER A O 1
ATOM 1197 N N . MET A 1 164 ? 8.465 -3.528 -6.660 1.00 92.69 164 MET A N 1
ATOM 1198 C CA . MET A 1 164 ? 7.999 -3.205 -8.017 1.00 92.69 164 MET A CA 1
ATOM 1199 C C . MET A 1 164 ? 8.790 -2.056 -8.634 1.00 92.69 164 MET A C 1
ATOM 1201 O O . MET A 1 164 ? 9.166 -2.116 -9.805 1.00 92.69 164 MET A O 1
ATOM 1205 N N . ARG A 1 165 ? 9.065 -1.016 -7.839 1.00 92.31 165 ARG A N 1
ATOM 1206 C CA . ARG A 1 165 ? 9.872 0.112 -8.289 1.00 92.31 165 ARG A CA 1
ATOM 1207 C C . ARG A 1 165 ? 11.255 -0.360 -8.719 1.00 92.31 165 ARG A C 1
ATOM 1209 O O . ARG A 1 165 ? 11.648 -0.028 -9.825 1.00 92.31 165 ARG A O 1
ATOM 1216 N N . ALA A 1 166 ? 11.945 -1.157 -7.900 1.00 93.88 166 ALA A N 1
ATOM 1217 C CA . ALA A 1 166 ? 13.286 -1.663 -8.197 1.00 93.88 166 ALA A CA 1
ATOM 1218 C C . ALA A 1 166 ? 13.355 -2.399 -9.547 1.00 93.88 166 ALA A C 1
ATOM 1220 O O . ALA A 1 166 ? 14.246 -2.112 -10.346 1.00 93.88 166 ALA A O 1
ATOM 1221 N N . VAL A 1 167 ? 12.376 -3.268 -9.828 1.00 93.81 167 VAL A N 1
ATOM 1222 C CA . VAL A 1 167 ? 12.269 -3.978 -11.116 1.00 93.81 167 VAL A CA 1
ATOM 1223 C C . VAL A 1 167 ? 12.057 -2.999 -12.274 1.00 93.81 167 VAL A C 1
ATOM 1225 O O . VAL A 1 167 ? 12.683 -3.138 -13.322 1.00 93.81 167 VAL A O 1
ATOM 1228 N N . ALA A 1 168 ? 11.212 -1.980 -12.094 1.00 91.69 168 ALA A N 1
ATOM 1229 C CA . ALA A 1 168 ? 11.010 -0.955 -13.115 1.00 91.69 168 ALA A CA 1
ATOM 1230 C C . ALA A 1 168 ? 12.299 -0.159 -13.397 1.00 91.69 168 ALA A C 1
ATOM 1232 O O . ALA A 1 168 ? 12.638 0.046 -14.558 1.00 91.69 168 ALA A O 1
ATOM 1233 N N . GLU A 1 169 ? 13.067 0.231 -12.370 1.00 93.56 169 GLU A N 1
ATOM 1234 C CA . GLU A 1 169 ? 14.324 0.976 -12.579 1.00 93.56 169 GLU A CA 1
ATOM 1235 C C . GLU A 1 169 ? 15.427 0.110 -13.199 1.00 93.56 169 GLU A C 1
ATOM 1237 O O . GLU A 1 169 ? 16.319 0.627 -13.868 1.00 93.56 169 GLU A O 1
ATOM 1242 N N . GLU A 1 170 ? 15.426 -1.197 -12.948 1.00 96.62 170 GLU A N 1
ATOM 1243 C CA . GLU A 1 170 ? 16.324 -2.137 -13.621 1.00 96.62 170 GLU A CA 1
ATOM 1244 C C . GLU A 1 170 ? 15.969 -2.284 -15.104 1.00 96.62 170 GLU A C 1
ATOM 1246 O O . GLU A 1 170 ? 16.846 -2.150 -15.955 1.00 96.62 170 GLU A O 1
ATOM 1251 N N . ASN A 1 171 ? 14.685 -2.447 -15.427 1.00 95.94 171 ASN A N 1
ATOM 1252 C CA . ASN A 1 171 ? 14.224 -2.499 -16.814 1.00 95.94 171 ASN A CA 1
ATOM 1253 C C . ASN A 1 171 ? 14.523 -1.199 -17.572 1.00 95.94 171 ASN A C 1
ATOM 1255 O O . ASN A 1 171 ? 15.001 -1.257 -18.704 1.00 95.94 171 ASN A O 1
ATOM 1259 N N . ASP A 1 172 ? 14.304 -0.040 -16.943 1.00 96.31 172 ASP A N 1
ATOM 1260 C CA . ASP A 1 172 ? 14.645 1.262 -17.525 1.00 96.31 172 ASP A CA 1
ATOM 1261 C C . ASP A 1 172 ? 16.146 1.360 -17.819 1.00 96.31 172 ASP A C 1
ATOM 1263 O O . ASP A 1 172 ? 16.538 1.801 -18.898 1.00 96.31 172 ASP A O 1
ATOM 1267 N N . ARG A 1 173 ? 17.001 0.918 -16.886 1.00 96.94 173 ARG A N 1
ATOM 1268 C CA . ARG A 1 173 ? 18.459 0.907 -17.080 1.00 96.94 173 ARG A CA 1
ATOM 1269 C C . ARG A 1 173 ? 18.872 -0.005 -18.231 1.00 96.94 173 ARG A C 1
ATOM 1271 O O . ARG A 1 173 ? 19.568 0.457 -19.129 1.00 96.94 173 ARG A O 1
ATOM 1278 N N . ASN A 1 174 ? 18.379 -1.241 -18.255 1.00 97.00 174 ASN A N 1
ATOM 1279 C CA . ASN A 1 174 ? 18.675 -2.201 -19.320 1.00 97.00 174 ASN A CA 1
ATOM 1280 C C . ASN A 1 174 ? 18.229 -1.680 -20.695 1.00 97.00 174 ASN A C 1
ATOM 1282 O O . ASN A 1 174 ? 18.939 -1.841 -21.686 1.00 97.00 174 ASN A O 1
ATOM 1286 N N . TYR A 1 175 ? 17.071 -1.017 -20.762 1.00 96.62 175 TYR A N 1
ATOM 1287 C CA . TYR A 1 175 ? 16.585 -0.405 -21.995 1.00 96.62 175 TYR A CA 1
ATOM 1288 C C . TYR A 1 175 ? 17.478 0.751 -22.463 1.00 96.62 175 TYR A C 1
ATOM 1290 O O . TYR A 1 175 ? 17.790 0.840 -23.649 1.00 96.62 175 TYR A O 1
ATOM 1298 N N . GLN A 1 176 ? 17.928 1.614 -21.549 1.00 96.81 176 GLN A N 1
ATOM 1299 C CA . GLN A 1 176 ? 18.860 2.698 -21.878 1.00 96.81 176 GLN A CA 1
ATOM 1300 C C . GLN A 1 176 ? 20.219 2.162 -22.347 1.00 96.81 176 GLN A C 1
ATOM 1302 O O . GLN A 1 176 ? 20.785 2.681 -23.306 1.00 96.81 176 GLN A O 1
ATOM 1307 N N . GLU A 1 177 ? 20.734 1.103 -21.722 1.00 96.00 177 GLU A N 1
ATOM 1308 C CA . GLU A 1 177 ? 21.967 0.440 -22.159 1.00 96.00 177 GLU A CA 1
ATOM 1309 C C . GLU A 1 177 ? 21.823 -0.171 -23.555 1.00 96.00 177 GLU A C 1
ATOM 1311 O O . GLU A 1 177 ? 22.685 0.035 -24.413 1.00 96.00 177 GLU A O 1
ATOM 1316 N N . TRP A 1 178 ? 20.709 -0.862 -23.808 1.00 96.75 178 TRP A N 1
ATOM 1317 C CA . TRP A 1 178 ? 20.388 -1.394 -25.129 1.00 96.75 178 TRP A CA 1
ATOM 1318 C C . TRP A 1 178 ? 20.295 -0.282 -26.181 1.00 96.75 178 TRP A C 1
ATOM 1320 O O . TRP A 1 178 ? 20.892 -0.399 -27.251 1.00 96.75 178 TRP A O 1
ATOM 1330 N N . LEU A 1 179 ? 19.620 0.828 -25.864 1.00 95.75 179 LEU A N 1
ATOM 1331 C CA . LEU A 1 179 ? 19.482 1.974 -26.762 1.00 95.75 179 LEU A CA 1
ATOM 1332 C C . LEU A 1 179 ? 20.848 2.590 -27.098 1.00 95.75 179 LEU A C 1
ATOM 1334 O O . LEU A 1 179 ? 21.145 2.848 -28.262 1.00 95.75 179 LEU A O 1
ATOM 1338 N N . LEU A 1 180 ? 21.712 2.760 -26.095 1.00 96.00 180 LEU A N 1
ATOM 1339 C CA . LEU A 1 180 ? 23.070 3.267 -26.290 1.00 96.00 180 LEU A CA 1
ATOM 1340 C C . LEU A 1 180 ? 23.920 2.330 -27.156 1.00 96.00 180 LEU A C 1
ATOM 1342 O O . LEU A 1 180 ? 24.711 2.806 -27.974 1.00 96.00 180 LEU A O 1
ATOM 1346 N N . ALA A 1 181 ? 23.783 1.013 -26.989 1.00 94.44 181 ALA A N 1
ATOM 1347 C CA . ALA A 1 181 ? 24.475 0.031 -27.820 1.00 94.44 181 ALA A CA 1
ATOM 1348 C C . ALA A 1 181 ? 23.982 0.080 -29.275 1.00 94.44 181 ALA A C 1
ATOM 1350 O O . ALA A 1 181 ? 24.792 0.121 -30.204 1.00 94.44 181 ALA A O 1
ATOM 1351 N N . TYR A 1 182 ? 22.665 0.159 -29.470 1.00 93.38 182 TYR A N 1
ATOM 1352 C CA . TYR A 1 182 ? 22.039 0.289 -30.781 1.00 93.38 182 TYR A CA 1
ATOM 1353 C C . TYR A 1 182 ? 22.505 1.558 -31.516 1.00 93.38 182 TYR A C 1
ATOM 1355 O O . TYR A 1 182 ? 22.938 1.492 -32.669 1.00 93.38 182 TYR A O 1
ATOM 1363 N N . GLU A 1 183 ? 22.499 2.706 -30.832 1.00 93.62 183 GLU A N 1
ATOM 1364 C CA . GLU A 1 183 ? 22.945 3.992 -31.380 1.00 93.62 183 GLU A CA 1
A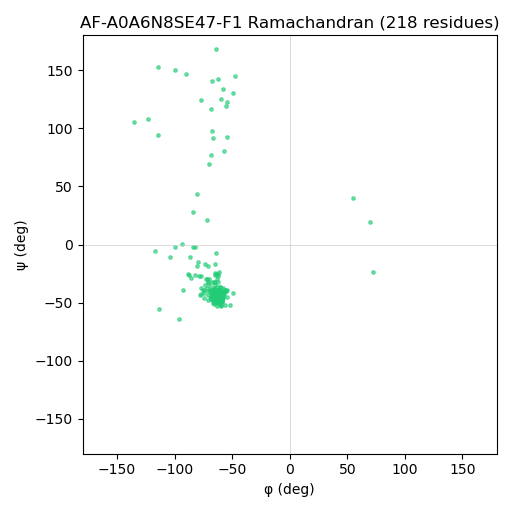TOM 1365 C C . GLU A 1 183 ? 24.427 4.015 -31.751 1.00 93.62 183 GLU A C 1
ATOM 1367 O O . GLU A 1 183 ? 24.797 4.571 -32.788 1.00 93.62 183 GLU A O 1
ATOM 1372 N N . LYS A 1 184 ? 25.285 3.408 -30.926 1.00 93.38 184 LYS A N 1
ATOM 1373 C CA . LYS A 1 184 ? 26.739 3.467 -31.122 1.00 93.38 184 LYS A CA 1
ATOM 1374 C C . LYS A 1 184 ? 27.284 2.404 -32.066 1.00 93.38 184 LYS A C 1
ATOM 1376 O O . LYS A 1 184 ? 28.318 2.648 -32.681 1.00 93.38 184 LYS A O 1
ATOM 1381 N N . VAL A 1 185 ? 26.647 1.238 -32.162 1.00 90.00 185 VAL A N 1
ATOM 1382 C CA . VAL A 1 185 ? 27.198 0.082 -32.890 1.00 90.00 185 VAL A CA 1
ATOM 1383 C C . VAL A 1 185 ? 26.361 -0.251 -34.117 1.00 90.00 185 VAL A C 1
ATOM 1385 O O . VAL A 1 185 ? 26.880 -0.279 -35.232 1.00 90.00 185 VAL A O 1
ATOM 1388 N N . GLU A 1 186 ? 25.063 -0.483 -33.939 1.00 87.62 186 GLU A N 1
ATOM 1389 C CA . GLU A 1 186 ? 24.222 -1.020 -35.012 1.00 87.62 186 GLU A CA 1
ATOM 1390 C C . GLU A 1 186 ? 23.842 0.036 -36.047 1.00 87.62 186 GLU A C 1
ATOM 1392 O O . GLU A 1 186 ? 23.909 -0.217 -37.250 1.00 87.62 186 GLU A O 1
ATOM 1397 N N . LEU A 1 187 ? 23.477 1.239 -35.601 1.00 90.19 187 LEU A N 1
ATOM 1398 C CA . LEU A 1 187 ? 23.136 2.363 -36.474 1.00 90.19 187 LEU A CA 1
ATOM 1399 C C . LEU A 1 187 ? 24.254 2.732 -37.467 1.00 90.19 187 LEU A C 1
ATOM 1401 O O . LEU A 1 187 ? 23.963 2.791 -38.667 1.00 90.19 187 LEU A O 1
ATOM 1405 N N . PRO A 1 188 ? 25.518 2.951 -37.046 1.00 87.31 188 PRO A N 1
ATOM 1406 C CA . PRO A 1 188 ? 26.590 3.243 -37.993 1.00 87.31 188 PRO A CA 1
ATOM 1407 C C . PRO A 1 188 ? 26.895 2.052 -38.904 1.00 87.31 188 PRO A C 1
ATOM 1409 O O . PRO A 1 188 ? 27.065 2.250 -40.106 1.00 87.31 188 PRO A O 1
ATOM 1412 N N . LEU A 1 189 ? 26.869 0.819 -38.382 1.00 88.56 189 LEU A N 1
ATOM 1413 C CA . LEU A 1 189 ? 27.091 -0.382 -39.188 1.00 88.56 189 LEU A CA 1
ATOM 1414 C C . LEU A 1 189 ? 26.034 -0.520 -40.296 1.00 88.56 189 LEU A C 1
ATOM 1416 O O . LEU A 1 189 ? 26.365 -0.738 -41.461 1.00 88.56 189 LEU A O 1
ATOM 1420 N N . ASN A 1 190 ? 24.757 -0.333 -39.958 1.00 89.31 190 ASN A N 1
ATOM 1421 C CA . ASN A 1 190 ? 23.655 -0.375 -40.916 1.00 89.31 190 ASN A CA 1
ATOM 1422 C C . ASN A 1 190 ? 23.728 0.778 -41.926 1.00 89.31 190 ASN A C 1
ATOM 1424 O O . ASN A 1 190 ? 23.474 0.571 -43.116 1.00 89.31 190 ASN A O 1
ATOM 1428 N N . ALA A 1 191 ? 24.118 1.978 -41.488 1.00 91.12 191 ALA A N 1
ATOM 1429 C CA . ALA A 1 191 ? 24.323 3.118 -42.377 1.00 91.12 191 ALA A CA 1
ATOM 1430 C C . ALA A 1 191 ? 25.458 2.865 -43.385 1.00 91.12 191 ALA A C 1
ATOM 1432 O O . ALA A 1 191 ? 25.300 3.155 -44.574 1.00 91.12 191 ALA A O 1
ATOM 1433 N N . ASP A 1 192 ? 26.568 2.275 -42.945 1.00 89.31 192 ASP A N 1
ATOM 1434 C CA . ASP A 1 192 ? 27.697 1.916 -43.803 1.00 89.31 192 ASP A CA 1
ATOM 1435 C C . ASP A 1 192 ? 27.337 0.798 -44.792 1.00 89.31 192 ASP A C 1
ATOM 1437 O O . ASP A 1 192 ? 27.686 0.876 -45.973 1.00 89.31 192 ASP A O 1
ATOM 1441 N N . LEU A 1 193 ? 26.556 -0.202 -44.367 1.00 90.31 193 LEU A N 1
ATOM 1442 C CA . LEU A 1 193 ? 26.021 -1.232 -45.264 1.00 90.31 193 LEU A CA 1
ATOM 1443 C C . LEU A 1 193 ? 25.103 -0.639 -46.342 1.00 90.31 193 LEU A C 1
ATOM 1445 O O . LEU A 1 193 ? 25.177 -1.047 -47.505 1.00 90.31 193 LEU A O 1
ATOM 1449 N N . LEU A 1 194 ? 24.252 0.326 -45.985 1.00 92.00 194 LEU A N 1
ATOM 1450 C CA . LEU A 1 194 ? 23.391 1.026 -46.940 1.00 92.00 194 LEU A CA 1
ATOM 1451 C C . LEU A 1 194 ? 24.204 1.887 -47.914 1.00 92.00 194 LEU A C 1
ATOM 1453 O O . LEU A 1 194 ? 23.944 1.843 -49.116 1.00 92.00 194 LEU A O 1
ATOM 1457 N N . ARG A 1 195 ? 25.229 2.604 -47.436 1.00 90.38 195 ARG A N 1
ATOM 1458 C CA . ARG A 1 195 ? 26.158 3.359 -48.297 1.00 90.38 195 ARG A CA 1
ATOM 1459 C C . ARG A 1 195 ? 26.887 2.455 -49.280 1.00 90.38 195 ARG A C 1
ATOM 1461 O O . ARG A 1 195 ? 26.911 2.755 -50.470 1.00 90.38 195 ARG A O 1
ATOM 1468 N N . LYS A 1 196 ? 27.395 1.315 -48.805 1.00 91.44 196 LYS A N 1
ATOM 1469 C CA . LYS A 1 196 ? 28.054 0.309 -49.644 1.00 91.44 196 LYS A CA 1
ATOM 1470 C C . LYS A 1 196 ? 27.122 -0.214 -50.739 1.00 91.44 196 LYS A C 1
ATOM 1472 O O . LYS A 1 196 ? 27.540 -0.319 -51.887 1.00 91.44 196 LYS A O 1
ATOM 1477 N N . LYS A 1 197 ? 25.854 -0.499 -50.416 1.00 93.31 197 LYS A N 1
ATOM 1478 C CA . LYS A 1 197 ? 24.837 -0.906 -51.407 1.00 93.31 197 LYS A CA 1
ATOM 1479 C C . LYS A 1 197 ? 24.515 0.198 -52.419 1.00 93.31 197 LYS A C 1
ATOM 1481 O O . LYS A 1 197 ? 24.215 -0.113 -53.564 1.00 93.31 197 LYS A O 1
ATOM 1486 N N . ALA A 1 198 ? 24.594 1.460 -52.006 1.00 92.50 198 ALA A N 1
ATOM 1487 C CA . ALA A 1 198 ? 24.386 2.620 -52.868 1.00 92.50 198 ALA A CA 1
ATOM 1488 C C . ALA A 1 198 ? 25.631 3.022 -53.689 1.00 92.50 198 ALA A C 1
ATOM 1490 O O . ALA A 1 198 ? 25.555 3.973 -54.460 1.00 92.50 198 ALA A O 1
ATOM 1491 N N . GLY A 1 199 ? 26.773 2.341 -53.522 1.00 93.25 199 GLY A N 1
ATOM 1492 C CA . GLY A 1 199 ? 28.031 2.710 -54.182 1.00 93.25 199 GLY A CA 1
ATOM 1493 C C . GLY A 1 199 ? 28.655 4.011 -53.658 1.00 93.25 199 GLY A C 1
ATOM 1494 O O . GLY A 1 199 ? 29.466 4.619 -54.350 1.00 93.25 199 GLY A O 1
ATOM 1495 N N . LEU A 1 200 ? 28.275 4.455 -52.456 1.00 90.75 200 LEU A N 1
ATOM 1496 C CA . LEU A 1 200 ? 28.818 5.652 -51.812 1.00 90.75 200 LEU A CA 1
ATOM 1497 C C . LEU A 1 200 ? 30.050 5.300 -50.957 1.00 90.75 200 LEU A C 1
ATOM 1499 O O . LEU A 1 200 ? 30.075 4.221 -50.354 1.00 90.75 200 LEU A O 1
ATOM 1503 N N . PRO A 1 201 ? 31.048 6.199 -50.840 1.00 85.25 201 PRO A N 1
ATOM 1504 C CA . PRO A 1 201 ? 32.202 5.973 -49.976 1.00 85.25 201 PRO A CA 1
ATOM 1505 C C . PRO A 1 201 ? 31.788 5.850 -48.498 1.00 85.25 201 PRO A C 1
ATOM 1507 O O . PRO A 1 201 ? 30.869 6.522 -48.006 1.00 85.25 201 PRO A O 1
ATOM 1510 N N . LEU A 1 202 ? 32.472 4.956 -47.779 1.00 84.81 202 LEU A N 1
ATOM 1511 C CA . LEU A 1 202 ? 32.261 4.739 -46.346 1.00 84.81 202 LEU A CA 1
ATOM 1512 C C . LEU A 1 202 ? 32.716 5.973 -45.562 1.00 84.81 202 LEU A C 1
ATOM 1514 O O . LEU A 1 202 ? 33.748 6.563 -45.878 1.00 84.81 202 LEU A O 1
ATOM 1518 N N . LYS A 1 203 ? 31.966 6.354 -44.517 1.00 77.19 203 LYS A N 1
ATOM 1519 C CA . LYS A 1 203 ? 32.142 7.639 -43.808 1.00 77.19 203 LYS A CA 1
ATOM 1520 C C . LYS A 1 203 ? 33.499 7.793 -43.090 1.00 77.19 203 LYS A C 1
ATOM 1522 O O . LYS A 1 203 ? 33.787 8.879 -42.605 1.00 77.19 203 LYS A O 1
ATOM 1527 N N . GLY A 1 204 ? 34.324 6.745 -43.032 1.00 70.50 204 GLY A N 1
ATOM 1528 C CA . GLY A 1 204 ? 35.673 6.764 -42.450 1.00 70.50 204 GLY A CA 1
ATOM 1529 C C . GLY A 1 204 ? 36.820 6.468 -43.423 1.00 70.50 204 GLY A C 1
ATOM 1530 O O . GLY A 1 204 ? 37.971 6.589 -43.029 1.00 70.50 204 GLY A O 1
ATOM 1531 N N . ALA A 1 205 ? 36.548 6.104 -44.682 1.00 61.44 205 ALA A N 1
ATOM 1532 C CA . ALA A 1 205 ? 37.601 5.704 -45.626 1.00 61.44 205 ALA A CA 1
ATOM 1533 C C . ALA A 1 205 ? 38.351 6.892 -46.265 1.00 61.44 205 ALA A C 1
ATOM 1535 O O . ALA A 1 205 ? 39.423 6.705 -46.828 1.00 61.44 205 ALA A O 1
ATOM 1536 N N . GLU A 1 206 ? 37.816 8.113 -46.172 1.00 56.94 206 GLU A N 1
ATOM 1537 C CA . GLU A 1 206 ? 38.448 9.319 -46.734 1.00 56.94 206 GLU A CA 1
ATOM 1538 C C . GLU A 1 206 ? 39.458 9.994 -45.786 1.00 56.94 206 GLU A C 1
ATOM 1540 O O . GLU A 1 206 ? 40.203 10.865 -46.224 1.00 56.94 206 GLU A O 1
ATOM 1545 N N . ALA A 1 207 ? 39.526 9.605 -44.505 1.00 56.53 207 ALA A N 1
ATOM 1546 C CA . ALA A 1 207 ? 40.375 10.292 -43.522 1.00 56.53 207 ALA A CA 1
ATOM 1547 C C . ALA A 1 207 ? 41.829 9.778 -43.456 1.00 56.53 207 ALA A C 1
ATOM 1549 O O . ALA A 1 207 ? 42.717 10.566 -43.139 1.00 56.53 207 ALA A O 1
ATOM 1550 N N . ASP A 1 208 ? 42.091 8.516 -43.814 1.00 57.47 208 ASP A N 1
ATOM 1551 C CA . ASP A 1 208 ? 43.452 7.937 -43.829 1.00 57.47 208 ASP A CA 1
ATOM 1552 C C . ASP A 1 208 ? 44.143 8.034 -45.200 1.00 57.47 208 ASP A C 1
ATOM 1554 O O . ASP A 1 208 ? 45.291 7.637 -45.368 1.00 57.47 208 ASP A O 1
ATOM 1558 N N . GLY A 1 209 ? 43.471 8.620 -46.192 1.00 56.84 209 GLY A N 1
ATOM 1559 C CA . GLY A 1 209 ? 44.006 8.851 -47.532 1.00 56.84 209 GLY A CA 1
ATOM 1560 C C . GLY A 1 209 ? 44.845 10.121 -47.666 1.00 56.84 209 GLY A C 1
ATOM 1561 O O . GLY A 1 209 ? 44.887 10.685 -48.760 1.00 56.84 209 GLY A O 1
ATOM 1562 N N . LYS A 1 210 ? 45.502 10.609 -46.601 1.00 58.84 210 LYS A N 1
ATOM 1563 C CA . LYS A 1 210 ? 46.649 11.492 -46.841 1.00 58.84 210 LYS A CA 1
ATOM 1564 C C . LYS A 1 210 ? 47.724 10.603 -47.459 1.00 58.84 210 LYS A C 1
ATOM 1566 O O . LYS A 1 210 ? 48.153 9.671 -46.783 1.00 58.84 210 LYS A O 1
ATOM 1571 N N . PRO A 1 211 ? 48.147 10.846 -48.713 1.00 57.25 211 PRO A N 1
ATOM 1572 C CA . PRO A 1 211 ? 49.326 10.176 -49.221 1.00 57.25 211 PRO A CA 1
ATOM 1573 C C . PRO A 1 211 ? 50.431 10.468 -48.214 1.00 57.25 211 PRO A C 1
ATOM 1575 O O . PRO A 1 211 ? 50.680 11.633 -47.895 1.00 57.25 211 PRO A O 1
ATOM 1578 N N . GLU A 1 212 ? 51.019 9.414 -47.659 1.00 58.97 212 GLU A N 1
ATOM 1579 C CA . GLU A 1 212 ? 52.314 9.481 -47.007 1.00 58.97 212 GLU A CA 1
ATOM 1580 C C . GLU A 1 212 ? 53.231 10.085 -48.072 1.00 58.97 212 GLU A C 1
ATOM 1582 O O . GLU A 1 212 ? 53.667 9.421 -49.012 1.00 58.97 212 GLU A O 1
ATOM 1587 N N . THR A 1 213 ? 53.372 11.411 -48.045 1.00 61.41 213 THR A N 1
ATOM 1588 C CA . THR A 1 213 ? 54.382 12.106 -48.817 1.00 61.41 213 THR A CA 1
ATOM 1589 C C . THR A 1 213 ? 55.671 11.642 -48.191 1.00 61.41 213 THR A C 1
ATOM 1591 O O . THR A 1 213 ? 56.112 12.177 -47.176 1.00 61.41 213 THR A O 1
ATOM 1594 N N . ASP A 1 214 ? 56.184 10.566 -48.767 1.00 55.38 214 ASP A N 1
ATOM 1595 C CA . ASP A 1 214 ? 57.514 10.033 -48.605 1.00 55.38 214 ASP A CA 1
ATOM 1596 C C . ASP A 1 214 ? 58.465 11.170 -49.003 1.00 55.38 214 ASP A C 1
ATOM 1598 O O . ASP A 1 214 ? 58.903 11.294 -50.148 1.00 55.38 214 ASP A O 1
ATOM 1602 N N . THR A 1 215 ? 58.693 12.110 -48.079 1.00 59.38 215 THR A N 1
ATOM 1603 C CA . THR A 1 215 ? 59.760 13.109 -48.155 1.00 59.38 215 THR A CA 1
ATOM 1604 C C . THR A 1 215 ? 61.075 12.372 -47.958 1.00 59.38 215 THR A C 1
ATOM 1606 O O . THR A 1 215 ? 61.768 12.496 -46.952 1.00 59.38 215 THR A O 1
ATOM 1609 N N . ALA A 1 216 ? 61.404 11.574 -48.967 1.00 60.16 216 ALA A N 1
ATOM 1610 C CA . ALA A 1 216 ? 62.741 11.183 -49.321 1.00 60.16 216 ALA A CA 1
ATOM 1611 C C . ALA A 1 216 ? 63.461 12.430 -49.855 1.00 60.16 216 ALA A C 1
ATOM 1613 O O . ALA A 1 216 ? 63.640 12.585 -51.059 1.00 60.16 216 ALA A O 1
ATOM 1614 N N . GLU A 1 217 ? 63.886 13.327 -48.965 1.00 59.94 217 GLU A N 1
ATOM 1615 C CA . GLU A 1 217 ? 64.898 14.325 -49.309 1.00 59.94 217 GLU A CA 1
ATOM 1616 C C . GLU A 1 217 ? 66.158 14.070 -48.486 1.00 59.94 217 GLU A C 1
ATOM 1618 O O . GLU A 1 217 ? 66.313 14.457 -47.330 1.00 59.94 217 GLU A O 1
ATOM 1623 N N . LYS A 1 218 ? 67.047 13.319 -49.137 1.00 52.97 218 LYS A N 1
ATOM 1624 C CA . LYS A 1 218 ? 68.465 13.205 -48.828 1.00 52.97 218 LYS A CA 1
ATOM 1625 C C . LYS A 1 218 ? 69.102 14.602 -48.838 1.00 52.97 218 LYS A C 1
ATOM 1627 O O . LYS A 1 218 ? 69.188 15.212 -49.897 1.00 52.97 218 LYS A O 1
ATOM 1632 N N . ALA A 1 219 ? 69.657 15.019 -47.711 1.00 56.59 219 ALA A N 1
ATOM 1633 C CA . ALA A 1 219 ? 70.820 15.907 -47.634 1.00 56.59 219 ALA A CA 1
ATOM 1634 C C . ALA A 1 219 ? 71.852 15.117 -46.804 1.00 56.59 219 ALA A C 1
ATOM 1636 O O . ALA A 1 219 ? 71.531 14.715 -45.687 1.00 56.59 219 ALA A O 1
ATOM 1637 N N . GLN A 1 220 ? 72.956 14.570 -47.334 1.00 51.78 220 GLN A N 1
ATOM 1638 C CA . GLN A 1 220 ? 74.109 15.220 -47.985 1.00 51.78 220 GLN A CA 1
ATOM 1639 C C . GLN A 1 220 ? 74.601 16.460 -47.248 1.00 51.78 220 GLN A C 1
ATOM 1641 O O . GLN A 1 220 ? 73.861 17.463 -47.224 1.00 51.78 220 GLN A O 1
#

Secondary structure (DSSP, 8-state):
-HHHHHHHHHHHHHHHHHHHHIIIIIHHHHHHHHHHHHHHHHHTTS---HHHHHHHHHHHHHHHHHHHHHHH---HHHHHHHHHHHHHHHHHHHHHHHHSPPPHHHHHHHHHHHHHHHH--STTHHHHHHHHHHHHHHHHTHHHHHHHHHHHHHHHHHHHHHHHHHHHHHHHHHHHHHHHHIIIIIHHHHHHHHHHHTTPPPTTTTSS-S----------

Nearest PDB structures (foldseek):
  8afz-assembly1_A  TM=3.080E-01  e=2.375E+00  Homo sapiens
  8a1g-assembly2_B  TM=3.352E-01  e=4.545E+00  Homo sapiens

Mean predicted aligned error: 10.58 Å

Organism: NCBI:txid417745

Solvent-accessible surface area (backbone atoms only — not comparable to full-atom values): 11825 Å² total; per-residue (Å²): 116,71,71,62,53,52,54,52,51,51,53,54,51,50,51,51,54,51,51,47,48,44,58,74,53,49,45,54,26,52,53,45,5,50,52,36,16,52,50,35,48,60,71,55,65,75,75,60,49,77,67,53,49,51,50,25,33,51,31,2,35,52,16,6,47,54,11,26,56,55,21,52,49,90,59,74,65,54,74,58,51,46,62,52,50,52,49,51,52,53,51,52,47,54,49,55,54,73,65,54,67,71,51,68,68,58,49,50,50,51,51,50,48,55,50,52,62,72,75,42,103,50,84,70,53,59,57,60,51,48,55,52,48,49,52,54,50,56,56,62,49,47,59,60,40,24,52,49,17,19,52,52,12,19,49,54,19,23,55,52,17,36,52,54,38,53,54,49,56,49,51,53,48,55,51,51,53,50,50,51,49,42,62,70,50,49,49,55,52,52,50,43,53,51,30,55,75,68,73,43,82,54,96,68,67,74,75,75,66,64,77,80,74,76,79,82,71,89,75,134

Sequence (220 aa):
MGAVTSIIEMAMGFGHHLMSSLFFGLLPIVVIGLSIGWLAIRLAAGNAGIVDRRAITAFAVVGATAGLMIGSSRSPIIHVALPALLTLVTTFLAYLYAKEKPSKEAQDKGEELLRSFKDKDGPDVTKAKQEALNDILGRVQFIPAGILALTLASGGGAFFGSSMRAVAEENDRNYQEWLLAYEKVELPLNADLLRKKAGLPLKGAEADGKPETDTAEKAQ

Radius of gyration: 35.28 Å; Cα contacts (8 Å, |Δi|>4): 159; chains: 1; bounding box: 102×29×105 Å